Protein AF-0000000084741826 (afdb_homodimer)

pLDDT: mean 94.08, std 12.33, range [22.22, 98.94]

Sequence (354 aa):
MAVFVACDASFSRALKKAEIMPEFVPNGFSPSVKLSIVYPNKKVDLGNFIAPSESVEAPRISFANSDRHSQYTLLLIDPDVPTKEDPSNGPFRHWAVVNIPSSGNLAVAGQLSTYIGPQPPVNSGYHRYIFLLYKQASVNKLFQSLPTNRTFFDYNTFAQQNDLKLVSTNFFMSADIMAVFVACDASFSRALKKAEIMPEFVPNGFSPSVKLSIVYPNKKVDLGNFIAPSESVEAPRISFANSDRHSQYTLLLIDPDVPTKEDPSNGPFRHWAVVNIPSSGNLAVAGQLSTYIGPQPPVNSGYHRYIFLLYKQASVNKLFQSLPTNRTFFDYNTFAQQNDLKLVSTNFFMSADI

Radius of gyration: 24.46 Å; Cα contacts (8 Å, |Δi|>4): 815; chains: 2; bounding box: 48×67×55 Å

Secondary structure (DSSP, 8-state):
-------HHHHHHHHHHTT-TTTTS-TT---SSEEEEEEPPEE--SS-B--GGGSSSPPEEEEES--TT-EEEEEEEETTSS-SS--TTPSEEEEEEEEEETT--GGGSEEEE------PPBT--PEEEEEEEEEESSSSPPPPPPPS--TT--HHHHHHHTTEEEEEEEEEEE-B-/-------HHHHHHHHHHTT-TTTTS-TT---SSEEEEEEPPEE--SS-B--GGGSSSPPEEEEES--TT-EEEEEEEETTSS-SSS-TTPSEEEEEEEEEETT--GGGSEEEE------PPBT---EEEEEEEEEESSSSPPPPPPPS--TT--HHHHHHHTTEEEEEEEEEEE-B-

Structure (mmCIF, N/CA/C/O backbone):
data_AF-0000000084741826-model_v1
#
loop_
_entity.id
_entity.type
_entity.pdbx_description
1 polymer 'Phosphatidylethanolamine-binding protein'
#
loop_
_atom_site.group_PDB
_atom_site.id
_atom_site.type_symbol
_atom_site.label_atom_id
_atom_site.label_alt_id
_atom_site.label_comp_id
_atom_site.label_asym_id
_atom_site.label_entity_id
_atom_site.label_seq_id
_atom_site.pdbx_PDB_ins_code
_atom_site.Cartn_x
_atom_site.Cartn_y
_atom_site.Cartn_z
_atom_site.occupancy
_atom_site.B_iso_or_equiv
_atom_site.auth_seq_id
_atom_site.auth_comp_id
_atom_site.auth_asym_id
_atom_site.auth_atom_id
_atom_site.pdbx_PDB_model_num
ATOM 1 N N . MET A 1 1 ? -20.281 -11.078 -29.391 1 22.22 1 MET A N 1
ATOM 2 C CA . MET A 1 1 ? -19.156 -11.734 -28.75 1 22.22 1 MET A CA 1
ATOM 3 C C . MET A 1 1 ? -18.016 -10.758 -28.516 1 22.22 1 MET A C 1
ATOM 5 O O . MET A 1 1 ? -17.234 -10.484 -29.438 1 22.22 1 MET A O 1
ATOM 9 N N . ALA A 1 2 ? -18.266 -9.703 -27.766 1 30.11 2 ALA A N 1
ATOM 10 C CA . ALA A 1 2 ? -17.297 -8.609 -27.703 1 30.11 2 ALA A CA 1
ATOM 11 C C . ALA A 1 2 ? -15.938 -9.109 -27.203 1 30.11 2 ALA A C 1
ATOM 13 O O . ALA A 1 2 ? -15.812 -9.539 -26.062 1 30.11 2 ALA A O 1
ATOM 14 N N . VAL A 1 3 ? -15.312 -9.797 -28.141 1 33.75 3 VAL A N 1
ATOM 15 C CA . VAL A 1 3 ? -13.93 -10.172 -27.875 1 33.75 3 VAL A CA 1
ATOM 16 C C . VAL A 1 3 ? -13.172 -8.984 -27.297 1 33.75 3 VAL A C 1
ATOM 18 O O . VAL A 1 3 ? -13.25 -7.875 -27.828 1 33.75 3 VAL A O 1
ATOM 21 N N . PHE A 1 4 ? -13.258 -8.812 -26.156 1 38.09 4 PHE A N 1
ATOM 22 C CA . PHE A 1 4 ? -12.359 -7.852 -25.531 1 38.09 4 PHE A CA 1
ATOM 23 C C . PHE A 1 4 ? -10.961 -7.945 -26.141 1 38.09 4 PHE A C 1
ATOM 25 O O . PHE A 1 4 ? -10.172 -8.812 -25.766 1 38.09 4 PHE A O 1
ATOM 32 N N . VAL A 1 5 ? -11.031 -7.719 -27.438 1 36.44 5 VAL A N 1
ATOM 33 C CA . VAL A 1 5 ? -9.805 -7.578 -28.219 1 36.44 5 VAL A CA 1
ATOM 34 C C . VAL A 1 5 ? -9.008 -6.383 -27.719 1 36.44 5 VAL A C 1
ATOM 36 O O . VAL A 1 5 ? -9.133 -5.273 -28.25 1 36.44 5 VAL A O 1
ATOM 39 N N . ALA A 1 6 ? -9.43 -5.828 -26.562 1 43.59 6 ALA A N 1
ATOM 40 C CA . ALA A 1 6 ? -8.414 -4.82 -26.281 1 43.59 6 ALA A CA 1
ATOM 41 C C . ALA A 1 6 ? -7.062 -5.223 -26.875 1 43.59 6 ALA A C 1
ATOM 43 O O . ALA A 1 6 ? -6.766 -6.41 -27.016 1 43.59 6 ALA A O 1
ATOM 44 N N . CYS A 1 7 ? -6.473 -4.141 -27.562 1 51.34 7 CYS A N 1
ATOM 45 C CA . CYS A 1 7 ? -5.395 -4.164 -28.547 1 51.34 7 CYS A CA 1
ATOM 46 C C . CYS A 1 7 ? -4.281 -5.113 -28.109 1 51.34 7 CYS A C 1
ATOM 48 O O . CYS A 1 7 ? -3.521 -4.809 -27.188 1 51.34 7 CYS A O 1
ATOM 50 N N . ASP A 1 8 ? -4.617 -6.52 -28.328 1 64.94 8 ASP A N 1
ATOM 51 C CA . ASP A 1 8 ? -3.752 -7.695 -28.312 1 64.94 8 ASP A CA 1
ATOM 52 C C . ASP A 1 8 ? -2.293 -7.309 -28.547 1 64.94 8 ASP A C 1
ATOM 54 O O . ASP A 1 8 ? -1.39 -7.859 -27.922 1 64.94 8 ASP A O 1
ATOM 58 N N . ALA A 1 9 ? -2.391 -6.102 -29.234 1 76.25 9 ALA A N 1
ATOM 59 C CA . ALA A 1 9 ? -1.023 -5.762 -29.625 1 76.25 9 ALA A CA 1
ATOM 60 C C . ALA A 1 9 ? -0.253 -5.172 -28.438 1 76.25 9 ALA A C 1
ATOM 62 O O . ALA A 1 9 ? 0.92 -5.496 -28.234 1 76.25 9 ALA A O 1
ATOM 63 N N . SER A 1 10 ? -0.98 -4.43 -27.641 1 89.19 10 SER A N 1
ATOM 64 C CA . SER A 1 10 ? -0.292 -3.811 -26.516 1 89.19 10 SER A CA 1
ATOM 65 C C . SER A 1 10 ? -0.029 -4.82 -25.406 1 89.19 10 SER A C 1
ATOM 67 O O . SER A 1 10 ? 1.013 -4.773 -24.75 1 89.19 10 SER A O 1
ATOM 69 N N . PHE A 1 11 ? -0.965 -5.711 -25.375 1 92.56 11 PHE A N 1
ATOM 70 C CA . PHE A 1 11 ? -0.829 -6.773 -24.391 1 92.56 11 PHE A CA 1
ATOM 71 C C . PHE A 1 11 ? 0.375 -7.652 -24.703 1 92.56 11 PHE A C 1
ATOM 73 O O . PHE A 1 11 ? 1.25 -7.844 -23.859 1 92.56 11 PHE A O 1
ATOM 80 N N . SER A 1 12 ? 0.381 -8.148 -25.859 1 93.62 12 SER A N 1
ATOM 81 C CA . SER A 1 12 ? 1.485 -9 -26.281 1 93.62 12 SER A CA 1
ATOM 82 C C . SER A 1 12 ? 2.807 -8.242 -26.266 1 93.62 12 SER A C 1
ATOM 84 O O . SER A 1 12 ? 3.848 -8.797 -25.906 1 93.62 12 SER A O 1
ATOM 86 N N . ARG A 1 13 ? 2.752 -7.035 -26.703 1 95.38 13 ARG A N 1
ATOM 87 C CA . ARG A 1 13 ? 3.953 -6.207 -26.75 1 95.38 13 ARG A CA 1
ATOM 88 C C . ARG A 1 13 ? 4.547 -6.043 -25.344 1 95.38 13 ARG A C 1
ATOM 90 O O . ARG A 1 13 ? 5.762 -6.129 -25.172 1 95.38 13 ARG A O 1
ATOM 97 N N . ALA A 1 14 ? 3.73 -5.863 -24.375 1 97.25 14 ALA A N 1
ATOM 98 C CA . ALA A 1 14 ? 4.188 -5.676 -23 1 97.25 14 ALA A CA 1
ATOM 99 C C . ALA A 1 14 ? 4.844 -6.945 -22.469 1 97.25 14 ALA A C 1
ATOM 101 O O . ALA A 1 14 ? 5.879 -6.879 -21.797 1 97.25 14 ALA A O 1
ATOM 102 N N . LEU A 1 15 ? 4.273 -8.055 -22.734 1 97.81 15 LEU A N 1
ATOM 103 C CA . LEU A 1 15 ? 4.805 -9.328 -22.266 1 97.81 15 LEU A CA 1
ATOM 104 C C . LEU A 1 15 ? 6.141 -9.641 -22.938 1 97.81 15 LEU A C 1
ATOM 106 O O . LEU A 1 15 ? 7.062 -10.148 -22.281 1 97.81 15 LEU A O 1
ATOM 110 N N . LYS A 1 16 ? 6.219 -9.359 -24.203 1 97.12 16 LYS A N 1
ATOM 111 C CA . LYS A 1 16 ? 7.453 -9.609 -24.953 1 97.12 16 LYS A CA 1
ATOM 112 C C . LYS A 1 16 ? 8.57 -8.688 -24.484 1 97.12 16 LYS A C 1
ATOM 114 O O . LYS A 1 16 ? 9.711 -9.125 -24.297 1 97.12 16 LYS A O 1
ATOM 119 N N . LYS A 1 17 ? 8.227 -7.422 -24.281 1 97.56 17 LYS A N 1
ATOM 120 C CA . LYS A 1 17 ? 9.211 -6.453 -23.797 1 97.56 17 LYS A CA 1
ATOM 121 C C . LYS A 1 17 ? 9.781 -6.875 -22.438 1 97.56 17 LYS A C 1
ATOM 123 O O . LYS A 1 17 ? 10.969 -6.684 -22.188 1 97.56 17 LYS A O 1
ATOM 128 N N . ALA A 1 18 ? 8.969 -7.52 -21.656 1 98 18 ALA A N 1
ATOM 129 C CA . ALA A 1 18 ? 9.375 -7.934 -20.328 1 98 18 ALA A CA 1
ATOM 130 C C . ALA A 1 18 ? 9.984 -9.336 -20.344 1 98 18 ALA A C 1
ATOM 132 O O . ALA A 1 18 ? 10.297 -9.891 -19.281 1 98 18 ALA A O 1
ATOM 133 N N . GLU A 1 19 ? 10.055 -9.906 -21.484 1 97.62 19 GLU A N 1
ATOM 134 C CA . GLU A 1 19 ? 10.617 -11.242 -21.656 1 97.62 19 GLU A CA 1
ATOM 135 C C . GLU A 1 19 ? 9.812 -12.289 -20.891 1 97.62 19 GLU A C 1
ATOM 137 O O . GLU A 1 19 ? 10.383 -13.227 -20.328 1 97.62 19 GLU A O 1
ATOM 142 N N . ILE A 1 20 ? 8.617 -12.109 -20.797 1 98.5 20 ILE A N 1
ATOM 143 C CA . ILE A 1 20 ? 7.691 -13.07 -20.203 1 98.5 20 ILE A CA 1
ATOM 144 C C . ILE A 1 20 ? 7.145 -14 -21.281 1 98.5 20 ILE A C 1
ATOM 146 O O . ILE A 1 20 ? 6.969 -15.195 -21.047 1 98.5 20 ILE A O 1
ATOM 150 N N . MET A 1 21 ? 6.812 -13.383 -22.391 1 97.12 21 MET A N 1
ATOM 151 C CA . MET A 1 21 ? 6.477 -14.133 -23.594 1 97.12 21 MET A CA 1
ATOM 152 C C . MET A 1 21 ? 7.695 -14.281 -24.5 1 97.12 21 MET A C 1
ATOM 154 O O . MET A 1 21 ? 8.352 -13.297 -24.828 1 97.12 21 MET A O 1
ATOM 158 N N . PRO A 1 22 ? 8.125 -15.516 -24.844 1 97.12 22 PRO A N 1
ATOM 159 C CA . PRO A 1 22 ? 7.344 -16.75 -24.766 1 97.12 22 PRO A CA 1
ATOM 160 C C . PRO A 1 22 ? 7.738 -17.625 -23.578 1 97.12 22 PRO A C 1
ATOM 162 O O . PRO A 1 22 ? 7.176 -18.703 -23.375 1 97.12 22 PRO A O 1
ATOM 165 N N . GLU A 1 23 ? 8.539 -17.156 -22.797 1 96.75 23 GLU A N 1
ATOM 166 C CA . GLU A 1 23 ? 9.18 -18.047 -21.828 1 96.75 23 GLU A CA 1
ATOM 167 C C . GLU A 1 23 ? 8.18 -18.547 -20.797 1 96.75 23 GLU A C 1
ATOM 169 O O . GLU A 1 23 ? 8.188 -19.719 -20.422 1 96.75 23 GLU A O 1
ATOM 174 N N . PHE A 1 24 ? 7.324 -17.688 -20.297 1 97.69 24 PHE A N 1
ATOM 175 C CA . PHE A 1 24 ? 6.438 -18.062 -19.188 1 97.69 24 PHE A CA 1
ATOM 176 C C . PHE A 1 24 ?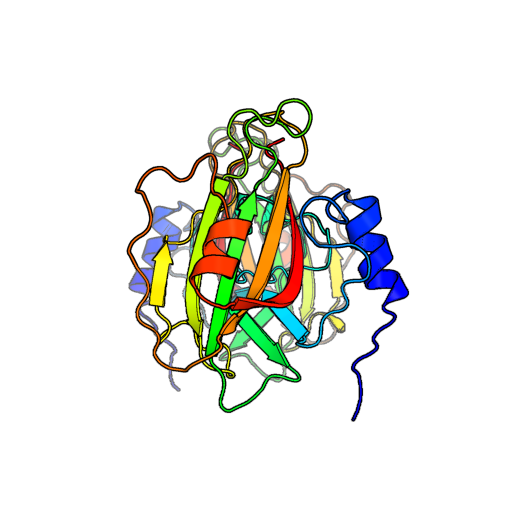 4.984 -18.078 -19.656 1 97.69 24 PHE A C 1
ATOM 178 O O . PHE A 1 24 ? 4.137 -18.719 -19.016 1 97.69 24 PHE A O 1
ATOM 185 N N . VAL A 1 25 ? 4.742 -17.391 -20.703 1 97.81 25 VAL A N 1
ATOM 186 C CA . VAL A 1 25 ? 3.463 -17.359 -21.406 1 97.81 25 VAL A CA 1
ATOM 187 C C . VAL A 1 25 ? 3.672 -17.656 -22.891 1 97.81 25 VAL A C 1
ATOM 189 O O . VAL A 1 25 ? 4.512 -17.047 -23.547 1 97.81 25 VAL A O 1
ATOM 192 N N . PRO A 1 26 ? 2.955 -18.594 -23.391 1 96.25 26 PRO A N 1
ATOM 193 C CA . PRO A 1 26 ? 3.217 -19.031 -24.766 1 96.25 26 PRO A CA 1
ATOM 194 C C . PRO A 1 26 ? 3.021 -17.906 -25.797 1 96.25 26 PRO A C 1
ATOM 196 O O . PRO A 1 26 ? 2.145 -17.062 -25.625 1 96.25 26 PRO A O 1
ATOM 199 N N . ASN A 1 27 ? 3.789 -18.031 -26.844 1 95.38 27 ASN A N 1
ATOM 200 C CA . ASN A 1 27 ? 3.611 -17.125 -27.984 1 95.38 27 ASN A CA 1
ATOM 201 C C . ASN A 1 27 ? 2.199 -17.219 -28.547 1 95.38 27 ASN A C 1
ATOM 203 O O . ASN A 1 27 ? 1.64 -18.312 -28.672 1 95.38 27 ASN A O 1
ATOM 207 N N . GLY A 1 28 ? 1.667 -16.062 -28.875 1 92 28 GLY A N 1
ATOM 208 C CA . GLY A 1 28 ? 0.353 -16.047 -29.5 1 92 28 GLY A CA 1
ATOM 209 C C . GLY A 1 28 ? -0.784 -16.062 -28.5 1 92 28 GLY A C 1
ATOM 210 O O . GLY A 1 28 ? -1.947 -15.883 -28.859 1 92 28 GLY A O 1
ATOM 211 N N . PHE A 1 29 ? -0.42 -16.219 -27.25 1 95.56 29 PHE A N 1
ATOM 212 C CA . PHE A 1 29 ? -1.469 -16.203 -26.234 1 95.56 29 PHE A CA 1
ATOM 213 C C . PHE A 1 29 ? -2.193 -14.859 -26.25 1 95.56 29 PHE A C 1
ATOM 215 O O . PHE A 1 29 ? -1.562 -13.805 -26.344 1 95.56 29 PHE A O 1
ATOM 222 N N . SER A 1 30 ? -3.525 -14.922 -26.141 1 94.12 30 SER A N 1
ATOM 223 C CA . SER A 1 30 ? -4.387 -13.766 -25.922 1 94.12 30 SER A CA 1
ATOM 224 C C . SER A 1 30 ? -5.398 -14.023 -24.812 1 94.12 30 SER A C 1
ATOM 226 O O . SER A 1 30 ? -6.012 -15.094 -24.766 1 94.12 30 SER A O 1
ATOM 228 N N . PRO A 1 31 ? -5.539 -13.125 -23.906 1 95.75 31 PRO A N 1
ATOM 229 C CA . PRO A 1 31 ? -6.441 -13.352 -22.781 1 95.75 31 PRO A CA 1
ATOM 230 C C . PRO A 1 31 ? -7.902 -13.469 -23.203 1 95.75 31 PRO A C 1
ATOM 232 O O . PRO A 1 31 ? -8.352 -12.742 -24.094 1 95.75 31 PRO A O 1
ATOM 235 N N . SER A 1 32 ? -8.609 -14.281 -22.594 1 95.06 32 SER A N 1
ATOM 236 C CA . SER A 1 32 ? -10.047 -14.445 -22.828 1 95.06 32 SER A CA 1
ATOM 237 C C . SER A 1 32 ? -10.859 -13.961 -21.625 1 95.06 32 SER A C 1
ATOM 239 O O . SER A 1 32 ? -12.078 -13.828 -21.719 1 95.06 32 SER A O 1
ATOM 241 N N . VAL A 1 33 ? -10.266 -13.789 -20.5 1 95.75 33 VAL A N 1
ATOM 242 C CA . VAL A 1 33 ? -10.828 -13.211 -19.281 1 95.75 33 VAL A CA 1
ATOM 243 C C . VAL A 1 33 ? -10.055 -11.953 -18.906 1 95.75 33 VAL A C 1
ATOM 245 O O . VAL A 1 33 ? -8.828 -11.922 -18.984 1 95.75 33 VAL A O 1
ATOM 248 N N . LYS A 1 34 ? -10.766 -10.867 -18.641 1 94.81 34 LYS A N 1
ATOM 249 C CA . LYS A 1 34 ? -10.102 -9.68 -18.109 1 94.81 34 LYS A CA 1
ATOM 250 C C . LYS A 1 34 ? -9.805 -9.828 -16.625 1 94.81 34 LYS A C 1
ATOM 252 O O . LYS A 1 34 ? -10.719 -10.023 -15.82 1 94.81 34 LYS A O 1
ATOM 257 N N . LEU A 1 35 ? -8.57 -9.727 -16.281 1 96.94 35 LEU A N 1
ATOM 258 C CA . LEU A 1 35 ? -8.125 -9.883 -14.898 1 96.94 35 LEU A CA 1
ATOM 259 C C . LEU A 1 35 ? -7.652 -8.547 -14.336 1 96.94 35 LEU A C 1
ATOM 261 O O . LEU A 1 35 ? -6.734 -7.926 -14.875 1 96.94 35 LEU A O 1
ATOM 265 N N . SER A 1 36 ? -8.328 -8.141 -13.305 1 97.88 36 SER A N 1
ATOM 266 C CA . SER A 1 36 ? -7.902 -6.949 -12.578 1 97.88 36 SER A CA 1
ATOM 267 C C . SER A 1 36 ? -7.332 -7.312 -11.211 1 97.88 36 SER A C 1
ATOM 269 O O . SER A 1 36 ? -7.934 -8.094 -10.469 1 97.88 36 SER A O 1
ATOM 271 N N . ILE A 1 37 ? -6.191 -6.785 -10.906 1 98.44 37 ILE A N 1
ATOM 272 C CA . ILE A 1 37 ? -5.504 -7 -9.641 1 98.44 37 ILE A CA 1
ATOM 273 C C . ILE A 1 37 ? -5.195 -5.652 -8.984 1 98.44 37 ILE A C 1
ATOM 275 O O . ILE A 1 37 ? -4.551 -4.797 -9.594 1 98.44 37 ILE A O 1
ATOM 279 N N . VAL A 1 38 ? -5.613 -5.477 -7.707 1 98.25 38 VAL A N 1
ATOM 280 C CA . VAL A 1 38 ? -5.453 -4.184 -7.047 1 98.25 38 VAL A CA 1
ATOM 281 C C . VAL A 1 38 ? -4.941 -4.395 -5.625 1 98.25 38 VAL A C 1
ATOM 283 O O . VAL A 1 38 ? -5.609 -5.031 -4.805 1 98.25 38 VAL A O 1
ATOM 286 N N . TYR A 1 39 ? -3.803 -3.873 -5.383 1 98.12 39 TYR A N 1
ATOM 287 C CA . TYR A 1 39 ? -3.318 -3.844 -4.008 1 98.12 39 TYR A CA 1
ATOM 288 C C . TYR A 1 39 ? -4.012 -2.746 -3.209 1 98.12 39 TYR A C 1
ATOM 290 O O . TYR A 1 39 ? -4.301 -1.672 -3.74 1 98.12 39 TYR A O 1
ATOM 298 N N . PRO A 1 40 ? -4.191 -2.982 -1.927 1 95.88 40 PRO A N 1
ATOM 299 C CA . PRO A 1 40 ? -5.07 -2.107 -1.146 1 95.88 40 PRO A CA 1
ATOM 300 C C . PRO A 1 40 ? -4.477 -0.717 -0.93 1 95.88 40 PRO A C 1
ATOM 302 O O . PRO A 1 40 ? -3.252 -0.558 -0.931 1 95.88 40 PRO A O 1
ATOM 305 N N . ASN A 1 41 ? -5.344 0.229 -0.738 1 96.56 41 ASN A N 1
ATOM 306 C CA . ASN A 1 41 ? -4.969 1.572 -0.311 1 96.56 41 ASN A CA 1
ATOM 307 C C . ASN A 1 41 ? -4.496 1.588 1.141 1 96.56 41 ASN A C 1
ATOM 309 O O . ASN A 1 41 ? -4.496 0.552 1.808 1 96.56 41 ASN A O 1
ATOM 313 N N . LYS A 1 42 ? -4.008 2.768 1.578 1 97.12 42 LYS A N 1
ATOM 314 C CA . LYS A 1 42 ? -3.578 2.932 2.965 1 97.12 42 LYS A CA 1
ATOM 315 C C . LYS A 1 42 ? -4.312 4.09 3.635 1 97.12 42 LYS A C 1
ATOM 317 O O . LYS A 1 42 ? -4.164 5.242 3.225 1 97.12 42 LYS A O 1
ATOM 322 N N . LYS A 1 43 ? -5.035 3.793 4.703 1 97.69 43 LYS A N 1
ATOM 323 C CA . LYS A 1 43 ? -5.738 4.809 5.484 1 97.69 43 LYS A CA 1
ATOM 324 C C . LYS A 1 43 ? -4.867 5.32 6.625 1 97.69 43 LYS A C 1
ATOM 326 O O . LYS A 1 43 ? -4.234 4.535 7.336 1 97.69 43 LYS A O 1
ATOM 331 N N . VAL A 1 44 ? -4.762 6.602 6.727 1 98.5 44 VAL A N 1
ATOM 332 C CA . VAL A 1 44 ? -4.098 7.184 7.891 1 98.5 44 VAL A CA 1
ATOM 333 C C . VAL A 1 44 ? -4.938 6.934 9.141 1 98.5 44 VAL A C 1
ATOM 335 O O . VAL A 1 44 ? -6.137 7.219 9.156 1 98.5 44 VAL A O 1
ATOM 338 N N . ASP A 1 45 ? -4.328 6.441 10.195 1 97.62 45 ASP A N 1
ATOM 339 C CA . ASP A 1 45 ? -5.086 5.984 11.359 1 97.62 45 ASP A CA 1
ATOM 340 C C . ASP A 1 45 ? -4.309 6.227 12.648 1 97.62 45 ASP A C 1
ATOM 342 O O . ASP A 1 45 ? -3.918 5.277 13.336 1 97.62 45 ASP A O 1
ATOM 346 N N . LEU A 1 46 ? -4.195 7.414 12.992 1 97.88 46 LEU A N 1
ATOM 347 C CA . LEU A 1 46 ? -3.689 7.906 14.266 1 97.88 46 LEU A CA 1
ATOM 348 C C . LEU A 1 46 ? -2.381 7.215 14.633 1 97.88 46 LEU A C 1
ATOM 350 O O . LEU A 1 46 ? -2.234 6.715 15.75 1 97.88 46 LEU A O 1
ATOM 354 N N . GLY A 1 47 ? -1.513 7.133 13.672 1 98.38 47 GLY A N 1
ATOM 355 C CA . GLY A 1 47 ? -0.149 6.777 14.031 1 98.38 47 GLY A CA 1
ATOM 356 C C . GLY A 1 47 ? 0.317 5.484 13.391 1 98.38 47 GLY A C 1
ATOM 357 O O . GLY A 1 47 ? 1.404 4.992 13.695 1 98.38 47 GLY A O 1
ATOM 358 N N . ASN A 1 48 ? -0.504 4.883 12.547 1 97.81 48 ASN A N 1
ATOM 359 C CA . ASN A 1 48 ? -0.037 3.695 11.836 1 97.81 48 ASN A CA 1
ATOM 360 C C . ASN A 1 48 ? 1.144 4.016 10.922 1 97.81 48 ASN A C 1
ATOM 362 O O . ASN A 1 48 ? 1.398 5.18 10.617 1 97.81 48 ASN A O 1
ATOM 366 N N . PHE A 1 49 ? 1.904 2.973 10.648 1 97.31 49 PHE A N 1
ATOM 367 C CA . PHE A 1 49 ? 3.055 3.137 9.773 1 97.31 49 PHE A CA 1
ATOM 368 C C . PHE A 1 49 ? 2.625 3.109 8.305 1 97.31 49 PHE A C 1
ATOM 370 O O . PHE A 1 49 ? 1.879 2.221 7.891 1 97.31 49 PHE A O 1
ATOM 377 N N . ILE A 1 50 ? 2.982 4.047 7.527 1 97.31 50 ILE A N 1
ATOM 378 C CA . ILE A 1 50 ? 2.861 4.098 6.074 1 97.31 50 ILE A CA 1
ATOM 379 C C . ILE A 1 50 ? 4.223 4.406 5.453 1 97.31 50 ILE A C 1
ATOM 381 O O . ILE A 1 50 ? 4.785 5.48 5.68 1 97.31 50 ILE A O 1
ATOM 385 N N . ALA A 1 51 ? 4.699 3.539 4.652 1 94.5 51 ALA A N 1
ATOM 386 C CA . ALA A 1 51 ? 6.023 3.686 4.055 1 94.5 51 ALA A CA 1
ATOM 387 C C . ALA A 1 51 ? 6.055 4.848 3.066 1 94.5 51 ALA A C 1
ATOM 389 O O . ALA A 1 51 ? 5.031 5.195 2.473 1 94.5 51 ALA A O 1
ATOM 390 N N . PRO A 1 52 ? 7.254 5.398 2.898 1 96 52 PRO A N 1
ATOM 391 C CA . PRO A 1 52 ? 7.379 6.48 1.919 1 96 52 PRO A CA 1
ATOM 392 C C . PRO A 1 52 ? 6.852 6.09 0.54 1 96 52 PRO A C 1
ATOM 394 O O . PRO A 1 52 ? 6.156 6.879 -0.105 1 96 52 PRO A O 1
ATOM 397 N N . SER A 1 53 ? 7.074 4.898 0.177 1 92.69 53 SER A N 1
ATOM 398 C CA . SER A 1 53 ? 6.664 4.434 -1.145 1 92.69 53 SER A CA 1
ATOM 399 C C . SER A 1 53 ? 5.148 4.297 -1.239 1 92.69 53 SER A C 1
ATOM 401 O O . SER A 1 53 ? 4.594 4.258 -2.338 1 92.69 53 SER A O 1
ATOM 403 N N . GLU A 1 54 ? 4.473 4.195 -0.134 1 95.38 54 GLU A N 1
ATOM 404 C CA . GLU A 1 54 ? 3.02 4.039 -0.09 1 95.38 54 GLU A CA 1
ATOM 405 C C . GLU A 1 54 ? 2.32 5.395 -0.044 1 95.38 54 GLU A C 1
ATOM 407 O O . GLU A 1 54 ? 1.09 5.465 -0.087 1 95.38 54 GLU A O 1
ATOM 412 N N . SER A 1 55 ? 3.09 6.48 0.021 1 97.31 55 SER A N 1
ATOM 413 C CA . SER A 1 55 ? 2.525 7.809 0.23 1 97.31 55 SER A CA 1
ATOM 414 C C . SER A 1 55 ? 3.209 8.844 -0.655 1 97.31 55 SER A C 1
ATOM 416 O O . SER A 1 55 ? 3.396 9.992 -0.245 1 97.31 55 SER A O 1
ATOM 418 N N . VAL A 1 56 ? 3.574 8.422 -1.837 1 94.94 56 VAL A N 1
ATOM 419 C CA . VAL A 1 56 ? 4.281 9.281 -2.781 1 94.94 56 VAL A CA 1
ATOM 420 C C . VAL A 1 56 ? 3.334 10.352 -3.311 1 94.94 56 VAL A C 1
ATOM 422 O O . VAL A 1 56 ? 3.705 11.531 -3.402 1 94.94 56 VAL A O 1
ATOM 425 N N . GLU A 1 57 ? 2.082 9.961 -3.676 1 95.44 57 GLU A N 1
ATOM 426 C CA . GLU A 1 57 ? 1.084 10.883 -4.219 1 95.44 57 GLU A CA 1
ATOM 427 C C . GLU A 1 57 ? 0.154 11.398 -3.125 1 95.44 57 GLU A C 1
ATOM 429 O O . GLU A 1 57 ? -0.054 10.727 -2.111 1 95.44 57 GLU A O 1
ATOM 434 N N . ALA A 1 58 ? -0.413 12.547 -3.414 1 97.81 58 ALA A N 1
ATOM 435 C CA . ALA A 1 58 ? -1.344 13.117 -2.447 1 97.81 58 ALA A CA 1
ATOM 436 C C . ALA A 1 58 ? -2.521 12.18 -2.193 1 97.81 58 ALA A C 1
ATOM 438 O O . ALA A 1 58 ? -3.031 11.555 -3.123 1 97.81 58 ALA A O 1
ATOM 439 N N . PRO A 1 59 ? -2.936 12.148 -0.97 1 98.19 59 PRO A N 1
ATOM 440 C CA . PRO A 1 59 ? -4.07 11.289 -0.617 1 98.19 59 PRO A CA 1
ATOM 441 C C . PRO A 1 59 ? -5.414 11.906 -0.986 1 98.19 59 PRO A C 1
ATOM 443 O O . PRO A 1 59 ? -5.488 13.102 -1.286 1 98.19 59 PRO A O 1
ATOM 446 N N . ARG A 1 60 ? -6.426 11.102 -0.993 1 97.31 60 ARG A N 1
ATOM 447 C CA . ARG A 1 60 ? -7.809 11.562 -0.96 1 97.31 60 ARG A CA 1
ATOM 448 C C . ARG A 1 60 ? -8.242 11.883 0.465 1 97.31 60 ARG A C 1
ATOM 450 O O . ARG A 1 60 ? -7.852 11.203 1.41 1 97.31 60 ARG A O 1
ATOM 457 N N . ILE A 1 61 ? -9.047 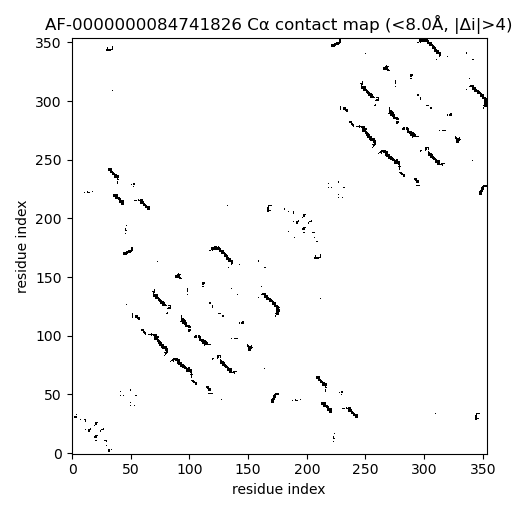12.82 0.562 1 98.19 61 ILE A N 1
ATOM 458 C CA . ILE A 1 61 ? -9.57 13.164 1.881 1 98.19 61 ILE A CA 1
ATOM 459 C C . ILE A 1 61 ? -11.094 13.211 1.837 1 98.19 61 ILE A C 1
ATOM 461 O O . ILE A 1 61 ? -11.688 13.461 0.783 1 98.19 61 ILE A O 1
ATOM 465 N N . SER A 1 62 ? -11.703 12.992 2.945 1 96.94 62 SER A N 1
ATOM 466 C CA . SER A 1 62 ? -13.148 13.141 3.119 1 96.94 62 SER A CA 1
ATOM 467 C C . SER A 1 62 ? -13.484 13.602 4.531 1 96.94 62 SER A C 1
ATOM 469 O O . SER A 1 62 ? -12.727 13.367 5.469 1 96.94 62 SER A O 1
ATOM 471 N N . PHE A 1 63 ? -14.578 14.242 4.594 1 94.38 63 PHE A N 1
ATOM 472 C CA . PHE A 1 63 ? -15.039 14.812 5.855 1 94.38 63 PHE A CA 1
ATOM 473 C C . PHE A 1 63 ? -16.375 14.211 6.27 1 94.38 63 PHE A C 1
ATOM 475 O O . PHE A 1 63 ? -17.219 13.93 5.422 1 94.38 63 PHE A O 1
ATOM 482 N N . ALA A 1 64 ? -16.5 14.039 7.543 1 93.38 64 ALA A N 1
ATOM 483 C CA . ALA A 1 64 ? -17.828 13.82 8.133 1 93.38 64 ALA A CA 1
ATOM 484 C C . ALA A 1 64 ? -18.094 14.812 9.266 1 93.38 64 ALA A C 1
ATOM 486 O O . ALA A 1 64 ? -17.156 15.312 9.891 1 93.38 64 ALA A O 1
ATOM 487 N N . ASN A 1 65 ? -19.312 15.195 9.5 1 91.94 65 ASN A N 1
ATOM 488 C CA . ASN A 1 65 ? -19.719 16.188 10.492 1 91.94 65 ASN A CA 1
ATOM 489 C C . ASN A 1 65 ? -19.125 17.547 10.211 1 91.94 65 ASN A C 1
ATOM 491 O O . ASN A 1 65 ? -18.672 18.25 11.125 1 91.94 65 ASN A O 1
ATOM 495 N N . SER A 1 66 ? -19.016 17.844 8.922 1 90.06 66 SER A N 1
ATOM 496 C CA . SER A 1 66 ? -18.5 19.141 8.492 1 90.06 66 SER A CA 1
ATOM 497 C C . SER A 1 66 ? -19.625 20.141 8.258 1 90.06 66 SER A C 1
ATOM 499 O O . SER A 1 66 ? -20.781 19.75 8.102 1 90.06 66 SER A O 1
ATOM 501 N N . ASP A 1 67 ? -19.297 21.359 8.359 1 93.31 67 ASP A N 1
ATOM 502 C CA . ASP A 1 67 ? -20.219 22.438 8.055 1 93.31 67 ASP A CA 1
ATOM 503 C C . ASP A 1 67 ? -20.312 22.688 6.555 1 93.31 67 ASP A C 1
ATOM 505 O O . ASP A 1 67 ? -19.359 23.141 5.934 1 93.31 67 ASP A O 1
ATOM 509 N N . ARG A 1 68 ? -21.516 22.469 5.992 1 91.62 68 ARG A N 1
ATOM 510 C CA . ARG A 1 68 ? -21.719 22.484 4.547 1 91.62 68 ARG A CA 1
ATOM 511 C C . ARG A 1 68 ? -21.453 23.875 3.973 1 91.62 68 ARG A C 1
ATOM 513 O O . ARG A 1 68 ? -21.234 24.016 2.768 1 91.62 68 ARG A O 1
ATOM 520 N N . HIS A 1 69 ? -21.422 24.875 4.801 1 93.38 69 HIS A N 1
ATOM 521 C CA . HIS A 1 69 ? -21.266 26.234 4.312 1 93.38 69 HIS A CA 1
ATOM 522 C C . HIS A 1 69 ? -19.844 26.75 4.559 1 93.38 69 HIS A C 1
ATOM 524 O O . HIS A 1 69 ? -19.562 27.922 4.305 1 93.38 69 HIS A O 1
ATOM 530 N N . SER A 1 70 ? -19.031 25.859 5.031 1 96.44 70 SER A N 1
ATOM 531 C CA . SER A 1 70 ? -17.688 26.297 5.387 1 96.44 70 SER A CA 1
ATOM 532 C C . SER A 1 70 ? -16.656 25.719 4.43 1 96.44 70 SER A C 1
ATOM 534 O O . SER A 1 70 ? -16.953 24.812 3.654 1 96.44 70 SER A O 1
ATOM 536 N N . GLN A 1 71 ? -15.57 26.359 4.438 1 98.38 71 GLN A N 1
ATOM 537 C CA . GLN A 1 71 ? -14.383 25.828 3.773 1 98.38 71 GLN A CA 1
ATOM 538 C C . GLN A 1 71 ? -13.281 25.531 4.781 1 98.38 71 GLN A C 1
ATOM 540 O O . GLN A 1 71 ? -13.312 26.031 5.91 1 98.38 71 GLN A O 1
ATOM 545 N N . TYR A 1 72 ? -12.375 24.734 4.336 1 98.75 72 TYR A N 1
ATOM 546 C CA . TYR A 1 72 ? -11.383 24.219 5.27 1 98.75 72 TYR A CA 1
ATOM 547 C C . TYR A 1 72 ? -9.977 24.344 4.699 1 98.75 72 TYR A C 1
ATOM 549 O O . TYR A 1 72 ? -9.805 24.5 3.49 1 98.75 72 TYR A O 1
ATOM 557 N N . THR A 1 73 ? -9.008 24.359 5.566 1 98.75 73 THR A N 1
ATOM 558 C CA . THR A 1 73 ? -7.582 24.328 5.254 1 98.75 73 THR A CA 1
ATOM 559 C C . THR A 1 73 ? -6.934 23.078 5.836 1 98.75 73 THR A C 1
ATOM 561 O O . THR A 1 73 ? -7.172 22.719 6.992 1 98.75 73 THR A O 1
ATOM 564 N N . LEU A 1 74 ? -6.176 22.375 4.988 1 98.88 74 LEU A N 1
ATOM 565 C CA . LEU A 1 74 ? -5.441 21.188 5.414 1 98.88 74 LEU A CA 1
ATOM 566 C C . LEU A 1 74 ? -3.938 21.406 5.285 1 98.88 74 LEU A C 1
ATOM 568 O O . LEU A 1 74 ? -3.451 21.812 4.227 1 98.88 74 LEU A O 1
ATOM 572 N N . LEU A 1 75 ? -3.26 21.188 6.395 1 98.88 75 LEU A N 1
ATOM 573 C CA . LEU A 1 75 ? -1.801 21.234 6.402 1 98.88 75 LEU A CA 1
ATOM 574 C C . LEU A 1 75 ? -1.228 19.844 6.688 1 98.88 75 LEU A C 1
ATOM 576 O O . LEU A 1 75 ? -1.803 19.078 7.465 1 98.88 75 LEU A O 1
ATOM 580 N N . LEU A 1 76 ? -0.11 19.516 6.074 1 98.94 76 LEU A N 1
ATOM 581 C CA . LEU A 1 76 ? 0.712 18.359 6.43 1 98.94 76 LEU A CA 1
ATOM 582 C C . LEU A 1 76 ? 2.119 18.797 6.824 1 98.94 76 LEU A C 1
ATOM 584 O O . LEU A 1 76 ? 2.822 19.438 6.027 1 98.94 76 LEU A O 1
ATOM 588 N N . ILE A 1 77 ? 2.537 18.438 8.07 1 98.94 77 ILE A N 1
ATOM 589 C CA . ILE A 1 77 ? 3.846 18.891 8.539 1 98.94 77 ILE A CA 1
ATOM 590 C C . ILE A 1 77 ? 4.633 17.688 9.078 1 98.94 77 ILE A C 1
ATOM 592 O O . ILE A 1 77 ? 4.047 16.688 9.5 1 98.94 77 ILE A O 1
ATOM 596 N N . ASP A 1 78 ? 5.898 17.75 9 1 98.81 78 ASP A N 1
ATOM 597 C CA . ASP A 1 78 ? 6.879 16.859 9.602 1 98.81 78 ASP A CA 1
ATOM 598 C C . ASP A 1 78 ? 7.766 17.609 10.594 1 98.81 78 ASP A C 1
ATOM 600 O O . ASP A 1 78 ? 8.664 18.344 10.195 1 98.81 78 ASP A O 1
ATOM 604 N N . PRO A 1 79 ? 7.539 17.453 11.867 1 98.56 79 PRO A N 1
ATOM 605 C CA . PRO A 1 79 ? 8.336 18.188 12.852 1 98.56 79 PRO A CA 1
ATOM 606 C C . PRO A 1 79 ? 9.703 17.547 13.102 1 98.56 79 PRO A C 1
ATOM 608 O O . PRO A 1 79 ? 10.5 18.062 13.891 1 98.56 79 PRO A O 1
ATOM 611 N N . ASP A 1 80 ? 10.031 16.484 12.43 1 98.5 80 ASP A N 1
ATOM 612 C CA . ASP A 1 80 ? 11.125 15.617 12.867 1 98.5 80 ASP A CA 1
ATOM 613 C C . ASP A 1 80 ? 12.305 15.703 11.906 1 98.5 80 ASP A C 1
ATOM 615 O O . ASP A 1 80 ? 13.086 14.758 11.789 1 98.5 80 ASP A O 1
ATOM 619 N N . VAL A 1 81 ? 12.469 16.75 11.312 1 96.88 81 VAL A N 1
ATOM 620 C CA . VAL A 1 81 ? 13.539 16.891 10.336 1 96.88 81 VAL A CA 1
ATOM 621 C C . VAL A 1 81 ? 14.758 17.516 10.992 1 96.88 81 VAL A C 1
ATOM 623 O O . VAL A 1 81 ? 14.672 18.594 11.586 1 96.88 81 VAL A O 1
ATOM 626 N N . PRO A 1 82 ? 16 17.016 10.875 1 96.94 82 PRO A N 1
ATOM 627 C CA . PRO A 1 82 ? 16.312 15.773 10.164 1 96.94 82 PRO A CA 1
ATOM 628 C C . PRO A 1 82 ? 15.969 14.523 10.977 1 96.94 82 PRO A C 1
ATOM 630 O O . PRO A 1 82 ? 15.844 13.438 10.414 1 96.94 82 PRO A O 1
ATOM 633 N N . THR A 1 83 ? 15.922 14.703 12.312 1 96.94 83 THR A N 1
ATOM 634 C CA . THR A 1 83 ? 15.531 13.609 13.188 1 96.94 83 THR A CA 1
ATOM 635 C C . THR A 1 83 ? 14.648 14.109 14.32 1 96.94 83 THR A C 1
ATOM 637 O O . THR A 1 83 ? 14.664 15.297 14.656 1 96.94 83 THR A O 1
ATOM 640 N N . LYS A 1 84 ? 13.867 13.164 14.844 1 96.88 84 LYS A N 1
ATOM 641 C CA . LYS A 1 84 ? 13.023 13.531 15.969 1 96.88 84 LYS A CA 1
ATOM 642 C C . LYS A 1 84 ? 13.859 14.039 17.141 1 96.88 84 LYS A C 1
ATOM 644 O O . LYS A 1 84 ? 13.453 14.977 17.844 1 96.88 84 LYS A O 1
ATOM 649 N N . GLU A 1 85 ? 14.984 13.469 17.312 1 95.75 85 GLU A N 1
ATOM 650 C CA . GLU A 1 85 ? 15.867 13.812 18.422 1 95.75 85 GLU A CA 1
ATOM 651 C C . GLU A 1 85 ? 16.531 15.164 18.203 1 95.75 85 GLU A C 1
ATOM 653 O O . GLU A 1 85 ? 16.844 15.867 19.172 1 95.75 85 GLU A O 1
ATOM 658 N N . ASP A 1 86 ? 16.812 15.523 17 1 96.19 86 ASP A N 1
ATOM 659 C CA . ASP A 1 86 ? 17.422 16.797 16.641 1 96.19 86 ASP A CA 1
ATOM 660 C C . ASP A 1 86 ? 16.688 17.453 15.469 1 96.19 86 ASP A C 1
ATOM 662 O O . ASP A 1 86 ? 17.219 17.5 14.359 1 96.19 86 ASP A O 1
ATOM 666 N N . PRO A 1 87 ? 15.516 17.984 15.75 1 96.38 87 PRO A N 1
ATOM 667 C CA . PRO A 1 87 ? 14.672 18.516 14.68 1 96.38 87 PRO A CA 1
ATOM 668 C C . PRO A 1 87 ? 15.039 19.953 14.305 1 96.38 87 PRO A C 1
ATOM 670 O O . PRO A 1 87 ? 14.172 20.828 14.312 1 96.38 87 PRO A O 1
ATOM 673 N N . SER A 1 88 ? 16.25 20.219 13.805 1 96.31 88 SER A N 1
ATOM 674 C CA . SER A 1 88 ? 16.812 21.547 13.594 1 96.31 88 SER A CA 1
ATOM 675 C C . SER A 1 88 ? 16.25 22.188 12.336 1 96.31 88 SER A C 1
ATOM 677 O O . SER A 1 88 ? 16.406 23.391 12.117 1 96.31 88 SER A O 1
ATOM 679 N N . ASN A 1 89 ? 15.609 21.438 11.516 1 96.56 89 ASN A N 1
ATOM 680 C CA . ASN A 1 89 ? 15.047 21.969 10.281 1 96.56 89 ASN A CA 1
ATOM 681 C C . ASN A 1 89 ? 13.531 21.828 10.242 1 96.56 89 ASN A C 1
ATOM 683 O O . ASN A 1 89 ? 12.906 22 9.188 1 96.56 89 ASN A O 1
ATOM 687 N N . GLY A 1 90 ? 12.945 21.484 11.445 1 96.31 90 GLY A N 1
ATOM 688 C CA . GLY A 1 90 ? 11.508 21.281 11.508 1 96.31 90 GLY A CA 1
ATOM 689 C C . GLY A 1 90 ? 10.75 22.469 12.039 1 96.31 90 GLY A C 1
ATOM 690 O O . GLY A 1 90 ? 11.344 23.375 12.633 1 96.31 90 GLY A O 1
ATOM 691 N N . PRO A 1 91 ? 9.414 22.406 11.836 1 98.38 91 PRO A N 1
ATOM 692 C CA . PRO A 1 91 ? 8.562 21.531 11.023 1 98.38 91 PRO A CA 1
ATOM 693 C C . PRO A 1 91 ? 8.742 21.75 9.523 1 98.38 91 PRO A C 1
ATOM 695 O O . PRO A 1 91 ? 8.922 22.891 9.086 1 98.38 91 PRO A O 1
ATOM 698 N N . PHE A 1 92 ? 8.781 20.719 8.75 1 98.81 92 PHE A N 1
ATOM 699 C CA . PHE A 1 92 ? 8.805 20.812 7.297 1 98.81 92 PHE A CA 1
ATOM 700 C C . PHE A 1 92 ? 7.391 20.812 6.734 1 98.81 92 PHE A C 1
ATOM 702 O O . PHE A 1 92 ? 6.555 20 7.129 1 98.81 92 PHE A O 1
ATOM 709 N N . ARG A 1 93 ? 7.043 21.734 5.824 1 98.88 93 ARG A N 1
ATOM 710 C CA . ARG A 1 93 ? 5.73 21.875 5.199 1 98.88 93 ARG A CA 1
ATOM 711 C C . ARG A 1 93 ? 5.586 20.938 4.008 1 98.88 93 ARG A C 1
ATOM 713 O O . ARG A 1 93 ? 6.074 21.234 2.916 1 98.88 93 ARG A O 1
ATOM 720 N N . HIS A 1 94 ? 4.879 19.969 4.207 1 98.94 94 HIS A N 1
ATOM 721 C CA . HIS A 1 94 ? 4.719 18.984 3.137 1 98.94 94 HIS A CA 1
ATOM 722 C C . HIS A 1 94 ? 3.52 19.328 2.256 1 98.94 94 HIS A C 1
ATOM 724 O O . HIS A 1 94 ? 3.482 18.953 1.081 1 98.94 94 HIS A O 1
ATOM 730 N N . TRP A 1 95 ? 2.541 20 2.812 1 98.88 95 TRP A N 1
ATOM 731 C CA . TRP A 1 95 ? 1.318 20.281 2.066 1 98.88 95 TRP A CA 1
ATOM 732 C C . TRP A 1 95 ? 0.545 21.438 2.693 1 98.88 95 TRP A C 1
ATOM 734 O O . TRP A 1 95 ? 0.539 21.594 3.916 1 98.88 95 TRP A O 1
ATOM 744 N N . ALA A 1 96 ? -0.028 22.281 1.946 1 98.88 96 ALA A N 1
ATOM 745 C CA . ALA A 1 96 ? -0.981 23.297 2.375 1 98.88 96 ALA A CA 1
ATOM 746 C C . ALA A 1 96 ? -2.068 23.516 1.323 1 98.88 96 ALA A C 1
ATOM 748 O O . ALA A 1 96 ? -1.806 24.062 0.253 1 98.88 96 ALA A O 1
ATOM 749 N N . VAL A 1 97 ? -3.219 23.078 1.648 1 98.75 97 VAL A N 1
ATOM 750 C CA . VAL A 1 97 ? -4.367 23.219 0.759 1 98.75 97 VAL A CA 1
ATOM 751 C C . VAL A 1 97 ? -5.449 24.047 1.438 1 98.75 97 VAL A C 1
ATOM 753 O O . VAL A 1 97 ? -5.715 23.891 2.631 1 98.75 97 VAL A O 1
ATOM 756 N N . VAL A 1 98 ? -6.023 24.953 0.667 1 98.75 98 VAL A N 1
ATOM 757 C CA . VAL A 1 98 ? -6.961 25.906 1.255 1 98.75 98 VAL A CA 1
ATOM 758 C C . VAL A 1 98 ? -8.258 25.922 0.452 1 98.75 98 VAL A C 1
ATOM 760 O O . VAL A 1 98 ? -8.32 25.359 -0.646 1 98.75 98 VAL A O 1
ATOM 763 N N . ASN A 1 99 ? -9.32 26.453 1.088 1 98.69 99 ASN A N 1
ATOM 764 C CA . ASN A 1 99 ? -10.633 26.594 0.463 1 98.69 99 ASN A CA 1
ATOM 765 C C . ASN A 1 99 ? -11.188 25.25 0.011 1 98.69 99 ASN A C 1
ATOM 767 O O . ASN A 1 99 ? -11.75 25.141 -1.08 1 98.69 99 ASN A O 1
ATOM 771 N N . ILE A 1 100 ? -10.953 24.297 0.86 1 98.44 100 ILE A N 1
ATOM 772 C CA . ILE A 1 100 ? -11.516 22.984 0.615 1 98.44 100 ILE A CA 1
ATOM 773 C C . ILE A 1 100 ? -13.008 22.984 0.941 1 98.44 100 ILE A C 1
ATOM 775 O O . ILE A 1 100 ? -13.398 23.312 2.062 1 98.44 100 ILE A O 1
ATOM 779 N N . PRO A 1 101 ? -13.828 22.594 -0.08 1 97.75 101 PRO A N 1
ATOM 780 C CA . PRO A 1 101 ? -15.25 22.5 0.257 1 97.75 101 PRO A CA 1
ATOM 781 C C . PRO A 1 101 ? -15.547 21.391 1.27 1 97.75 101 PRO A C 1
ATOM 783 O O . PRO A 1 101 ? -14.727 20.5 1.467 1 97.75 101 PRO A O 1
ATOM 786 N N . SER A 1 102 ? -16.703 21.531 1.895 1 95.88 102 SER A N 1
ATOM 787 C CA . SER A 1 102 ? -17.094 20.578 2.922 1 95.88 102 SER A CA 1
ATOM 788 C C . SER A 1 102 ? -17.172 19.156 2.357 1 95.88 102 SER A C 1
ATOM 790 O O . SER A 1 102 ? -17.141 18.188 3.111 1 95.88 102 SER A O 1
ATOM 792 N N . SER A 1 103 ? -17.188 19.016 1.075 1 93.62 103 SER A N 1
ATOM 793 C CA . SER A 1 103 ? -17.219 17.719 0.412 1 93.62 103 SER A CA 1
ATOM 794 C C . SER A 1 103 ? -15.844 17.047 0.45 1 93.62 103 SER A C 1
ATOM 796 O O . SER A 1 103 ? -15.727 15.852 0.171 1 93.62 103 SER A O 1
ATOM 798 N N . GLY A 1 104 ? -14.898 17.781 0.694 1 95.56 104 GLY A N 1
ATOM 799 C CA . GLY A 1 104 ? -13.547 17.25 0.655 1 95.56 104 GLY A CA 1
ATOM 800 C C . GLY A 1 104 ? -12.953 17.219 -0.743 1 95.56 104 GLY A C 1
ATOM 801 O O . GLY A 1 104 ? -11.898 16.625 -0.962 1 95.56 104 GLY A O 1
ATOM 802 N N . ASN A 1 105 ? -13.648 17.844 -1.675 1 95.44 105 ASN A N 1
ATOM 803 C CA . ASN A 1 105 ? -13.195 17.844 -3.062 1 95.44 105 ASN A CA 1
ATOM 804 C C . ASN A 1 105 ? -11.953 18.719 -3.252 1 95.44 105 ASN A C 1
ATOM 806 O O . ASN A 1 105 ? -12.062 19.938 -3.324 1 95.44 105 ASN A O 1
ATOM 810 N N . LEU A 1 106 ? -10.828 18.062 -3.529 1 97.19 106 LEU A N 1
ATOM 811 C CA . LEU A 1 106 ? -9.547 18.766 -3.613 1 97.19 106 LEU A CA 1
ATOM 812 C C . LEU A 1 106 ? -9.359 19.391 -4.992 1 97.19 106 LEU A C 1
ATOM 814 O O . LEU A 1 106 ? -8.516 20.266 -5.168 1 97.19 106 LEU A O 1
ATOM 818 N N . ALA A 1 107 ? -10.141 18.938 -5.949 1 95.38 107 ALA A N 1
ATOM 819 C CA . ALA A 1 107 ? -10 19.406 -7.324 1 95.38 107 ALA A CA 1
ATOM 820 C C . ALA A 1 107 ? -10.359 20.891 -7.43 1 95.38 107 ALA A C 1
ATOM 822 O O . ALA A 1 107 ? -9.859 21.594 -8.312 1 95.38 107 ALA A O 1
ATOM 823 N N . VAL A 1 108 ? -11.203 21.391 -6.57 1 96.12 108 VAL A N 1
ATOM 824 C CA . VAL A 1 108 ? -11.641 22.781 -6.648 1 96.12 108 VAL A CA 1
ATOM 825 C C . VAL A 1 108 ? -11.023 23.578 -5.5 1 96.12 108 VAL A C 1
ATOM 827 O O . VAL A 1 108 ? -11.406 24.734 -5.27 1 96.12 108 VAL A O 1
ATOM 830 N N . ALA A 1 109 ? -10.141 22.969 -4.707 1 97.94 109 ALA A N 1
ATOM 831 C CA . ALA A 1 109 ? -9.461 23.641 -3.596 1 97.94 109 ALA A CA 1
ATOM 832 C C . ALA A 1 109 ? -8.258 24.438 -4.086 1 97.94 109 ALA A C 1
ATOM 834 O O . ALA A 1 109 ? -7.918 24.391 -5.273 1 97.94 109 ALA A O 1
ATOM 835 N N . GLY A 1 110 ? -7.707 25.266 -3.211 1 97.88 110 GLY A N 1
ATOM 836 C CA . GLY A 1 110 ? -6.504 26.016 -3.531 1 97.88 110 GLY A CA 1
ATOM 837 C C . GLY A 1 110 ? -5.238 25.359 -3.018 1 97.88 110 GLY A C 1
ATOM 838 O O . GLY A 1 110 ? -5.09 25.141 -1.814 1 97.88 110 GLY A O 1
ATOM 839 N N . GLN A 1 111 ? -4.27 25.047 -3.92 1 97.69 111 GLN A N 1
ATOM 840 C CA . GLN A 1 111 ? -2.988 24.453 -3.545 1 97.69 111 GLN A CA 1
ATOM 841 C C . GLN A 1 111 ? -1.968 25.531 -3.189 1 97.69 111 GLN A C 1
ATOM 843 O O . GLN A 1 111 ? -1.219 26 -4.051 1 97.69 111 GLN A O 1
ATOM 848 N N . LEU A 1 112 ? -1.876 25.906 -1.958 1 98.06 112 LEU A N 1
ATOM 849 C CA . LEU A 1 112 ? -0.915 26.922 -1.53 1 98.06 112 LEU A CA 1
ATOM 850 C C . LEU A 1 112 ? 0.504 26.359 -1.542 1 98.06 112 LEU A C 1
ATOM 852 O O . LEU A 1 112 ? 1.458 27.094 -1.839 1 98.06 112 LEU A O 1
ATOM 856 N N . SER A 1 113 ? 0.719 25.172 -1.147 1 98.5 113 SER A N 1
ATOM 857 C CA . SER A 1 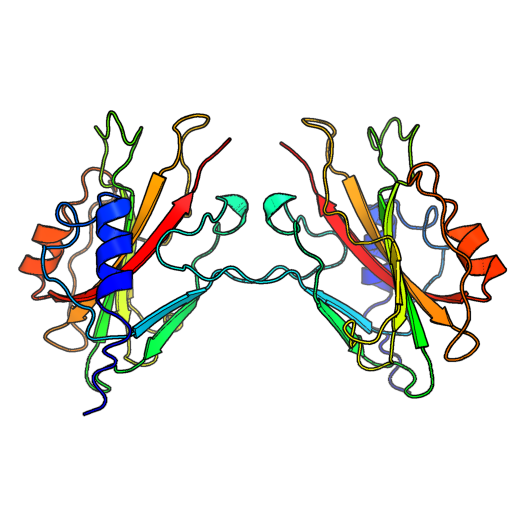113 ? 1.938 24.391 -1.263 1 98.5 113 SER A CA 1
ATOM 858 C C . SER A 1 113 ? 1.632 22.969 -1.757 1 98.5 113 SER A C 1
ATOM 860 O O . SER A 1 113 ? 0.883 22.234 -1.116 1 98.5 113 SER A O 1
ATOM 862 N N . THR A 1 114 ? 2.299 22.594 -2.859 1 98.12 114 THR A N 1
ATOM 863 C CA . THR A 1 114 ? 2.014 21.297 -3.461 1 98.12 114 THR A CA 1
ATOM 864 C C . THR A 1 114 ? 2.492 20.172 -2.557 1 98.12 114 THR A C 1
ATOM 866 O O . THR A 1 114 ? 3.412 20.344 -1.758 1 98.12 114 THR A O 1
ATOM 869 N N . TYR A 1 115 ? 1.851 19.047 -2.715 1 98.69 115 TYR A N 1
ATOM 870 C CA . TYR A 1 115 ? 2.137 17.875 -1.893 1 98.69 115 TYR A CA 1
ATOM 871 C C . TYR A 1 115 ? 3.537 17.344 -2.172 1 98.69 115 TYR A C 1
ATOM 873 O O . TYR A 1 115 ? 3.93 17.188 -3.33 1 98.69 115 TYR A O 1
ATOM 881 N N . ILE A 1 116 ? 4.27 17.172 -1.122 1 98.38 116 ILE A N 1
ATOM 882 C CA . ILE A 1 116 ? 5.512 16.406 -1.148 1 98.38 116 ILE A CA 1
ATOM 883 C C . ILE A 1 116 ? 5.398 15.211 -0.214 1 98.38 116 ILE A C 1
ATOM 885 O O . ILE A 1 116 ? 5.18 15.367 0.989 1 98.38 116 ILE A O 1
ATOM 889 N N . GLY A 1 117 ? 5.562 14.031 -0.703 1 98.12 117 GLY A N 1
ATOM 890 C CA . GLY A 1 117 ? 5.473 12.828 0.114 1 98.12 117 GLY A CA 1
ATOM 891 C C . GLY A 1 117 ? 6.59 12.711 1.131 1 98.12 117 GLY A C 1
ATOM 892 O O . GLY A 1 117 ? 7.594 13.422 1.043 1 98.12 117 GLY A O 1
ATOM 893 N N . PRO A 1 118 ? 6.418 11.797 2.08 1 97.94 118 PRO A N 1
ATOM 894 C CA . PRO A 1 118 ? 7.434 11.555 3.107 1 97.94 118 PRO A CA 1
ATOM 895 C C . PRO A 1 118 ? 8.797 11.211 2.518 1 97.94 118 PRO A C 1
ATOM 897 O O . PRO A 1 118 ? 8.891 10.383 1.605 1 97.94 118 PRO A O 1
ATOM 900 N N . GLN A 1 119 ? 9.852 11.812 3.064 1 95.62 119 GLN A N 1
ATOM 901 C CA . GLN A 1 119 ? 11.234 11.531 2.689 1 95.62 119 GLN A CA 1
ATOM 902 C C . GLN A 1 119 ? 12.148 11.562 3.906 1 95.62 119 GLN A C 1
ATOM 904 O O . GLN A 1 119 ? 13.141 12.305 3.926 1 95.62 119 GLN A O 1
ATOM 909 N N . PRO A 1 120 ? 11.773 10.789 4.887 1 96.38 120 PRO A N 1
ATOM 910 C CA . PRO A 1 120 ? 12.711 10.773 6.016 1 96.38 120 PRO A CA 1
ATOM 911 C C . PRO A 1 120 ? 14.109 10.312 5.609 1 96.38 120 PRO A C 1
ATOM 913 O O . PRO A 1 120 ? 14.258 9.383 4.812 1 96.38 120 PRO A O 1
ATOM 916 N N . PRO A 1 121 ? 15.117 11.039 6.16 1 93.25 121 PRO A N 1
ATOM 917 C CA . PRO A 1 121 ? 16.469 10.57 5.84 1 93.25 121 PRO A CA 1
ATOM 918 C C . PRO A 1 121 ? 16.672 9.109 6.223 1 93.25 121 PRO A C 1
ATOM 920 O O . PRO A 1 121 ? 16.047 8.609 7.16 1 93.25 121 PRO A O 1
ATOM 923 N N . VAL A 1 122 ? 17.578 8.461 5.426 1 90.56 122 VAL A N 1
ATOM 924 C CA . VAL A 1 122 ? 17.891 7.062 5.676 1 90.56 122 VAL A CA 1
ATOM 925 C C . VAL A 1 122 ? 18.375 6.891 7.113 1 90.56 122 VAL A C 1
ATOM 927 O O . VAL A 1 122 ? 19.203 7.68 7.594 1 90.56 122 VAL A O 1
ATOM 930 N N . ASN A 1 123 ? 17.797 6.012 7.867 1 90.5 123 ASN A N 1
ATOM 931 C CA . ASN A 1 123 ? 18.188 5.617 9.219 1 90.5 123 ASN A CA 1
ATOM 932 C C . ASN A 1 123 ? 17.953 6.75 10.219 1 90.5 123 ASN A C 1
ATOM 934 O O . ASN A 1 123 ? 18.719 6.887 11.18 1 90.5 123 ASN A O 1
ATOM 938 N N . SER A 1 124 ? 17.031 7.617 9.945 1 94.06 124 SER A N 1
ATOM 939 C CA . SER A 1 124 ? 16.75 8.719 10.859 1 94.06 124 SER A CA 1
ATOM 940 C C . SER A 1 124 ? 15.656 8.352 11.852 1 94.06 124 SER A C 1
ATOM 942 O O . SER A 1 124 ? 15.234 9.188 12.664 1 94.06 124 SER A O 1
ATOM 944 N N . GLY A 1 125 ? 15.172 7.125 11.797 1 95.25 125 GLY A N 1
ATOM 945 C CA . GLY A 1 125 ? 14.07 6.719 12.648 1 95.25 125 GLY A CA 1
ATOM 946 C C . GLY A 1 125 ? 12.711 7.113 12.102 1 95.25 125 GLY A C 1
ATOM 947 O O . GLY A 1 125 ? 12.594 7.504 10.938 1 95.25 125 GLY A O 1
ATOM 948 N N . TYR A 1 126 ? 11.719 6.922 12.914 1 96.88 126 TYR A N 1
ATOM 949 C CA . TYR A 1 126 ? 10.352 7.227 12.5 1 96.88 126 TYR A CA 1
ATOM 950 C C . TYR A 1 126 ? 10.086 8.727 12.562 1 96.88 126 TYR A C 1
ATOM 952 O O . TYR A 1 126 ? 10.492 9.398 13.516 1 96.88 126 TYR A O 1
ATOM 960 N N . HIS A 1 127 ? 9.523 9.305 11.508 1 98.75 127 HIS A N 1
ATOM 961 C CA . HIS A 1 127 ? 9.039 10.68 11.484 1 98.75 127 HIS A CA 1
ATOM 962 C C . HIS A 1 127 ? 7.523 10.734 11.641 1 98.75 127 HIS A C 1
ATOM 964 O O . HIS A 1 127 ? 6.812 9.867 11.141 1 98.75 127 HIS A O 1
ATOM 970 N N . ARG A 1 128 ? 7.094 11.711 12.352 1 98.75 128 ARG A N 1
ATOM 971 C CA . ARG A 1 128 ? 5.664 11.984 12.445 1 98.75 128 ARG A CA 1
ATOM 972 C C . ARG A 1 128 ? 5.203 12.891 11.312 1 98.75 128 ARG A C 1
ATOM 974 O O . ARG A 1 128 ? 5.766 13.969 11.109 1 98.75 128 ARG A O 1
ATOM 981 N N . TYR A 1 129 ? 4.258 12.391 10.531 1 98.94 129 TYR A N 1
ATOM 982 C CA . TYR A 1 129 ? 3.578 13.219 9.539 1 98.94 129 TYR A CA 1
ATOM 983 C C . TYR A 1 129 ? 2.178 13.594 10.008 1 98.94 129 TYR A C 1
ATOM 985 O O . TYR A 1 129 ? 1.281 12.75 10.047 1 98.94 129 TYR A O 1
ATOM 993 N N . ILE A 1 130 ? 1.969 14.836 10.297 1 98.88 130 ILE A N 1
ATOM 994 C CA . ILE A 1 130 ? 0.798 15.289 11.039 1 98.88 130 ILE A CA 1
ATOM 995 C C . ILE A 1 130 ? -0.103 16.125 10.125 1 98.88 130 ILE A C 1
ATOM 997 O O . ILE A 1 130 ? 0.311 17.156 9.617 1 98.88 130 ILE A O 1
ATOM 1001 N N . PHE A 1 131 ? -1.3 15.625 9.93 1 98.94 131 PHE A N 1
ATOM 1002 C CA . PHE A 1 131 ? -2.336 16.391 9.25 1 98.94 131 PHE A CA 1
ATOM 1003 C C . PHE A 1 131 ? -3.076 17.297 10.234 1 98.94 131 PHE A C 1
ATOM 1005 O O . PHE A 1 131 ? -3.486 16.844 11.305 1 98.94 131 PHE A O 1
ATOM 1012 N N . LEU A 1 132 ? -3.223 18.531 9.898 1 98.81 132 LEU A N 1
ATOM 1013 C CA . LEU A 1 132 ? -4.004 19.5 10.656 1 98.81 132 LEU A CA 1
ATOM 1014 C C . LEU A 1 132 ? -5.113 20.094 9.797 1 98.81 132 LEU A C 1
ATOM 1016 O O . LEU A 1 132 ? -4.844 20.703 8.758 1 98.81 132 LEU A O 1
ATOM 1020 N N . LEU A 1 133 ? -6.309 19.875 10.234 1 98.75 133 LEU A N 1
ATOM 1021 C CA . LEU A 1 133 ? -7.465 20.406 9.523 1 98.75 133 LEU A CA 1
ATOM 1022 C C . LEU A 1 133 ? -8.055 21.609 10.258 1 98.75 133 LEU A C 1
ATOM 1024 O O . LEU A 1 133 ? -8.375 21.516 11.445 1 98.75 133 LEU A O 1
ATOM 1028 N N . TYR A 1 134 ? -8.195 22.688 9.539 1 98.75 134 TYR A N 1
ATOM 1029 C CA . TYR A 1 134 ? -8.742 23.906 10.109 1 98.75 134 TYR A CA 1
ATOM 1030 C C . TYR A 1 134 ? -10.031 24.312 9.398 1 98.75 134 TYR A C 1
ATOM 1032 O O . TYR A 1 134 ? -10.148 24.172 8.18 1 98.75 134 TYR A O 1
ATOM 1040 N N . LYS A 1 135 ? -10.953 24.859 10.164 1 98.44 135 LYS A N 1
ATOM 1041 C CA . LYS A 1 135 ? -12.109 25.547 9.594 1 98.44 135 LYS A CA 1
ATOM 1042 C C . LYS A 1 135 ? -11.805 27.016 9.328 1 98.44 135 LYS A C 1
ATOM 1044 O O . LYS A 1 135 ? -11.219 27.703 10.172 1 98.44 135 LYS A O 1
ATOM 1049 N N . GLN A 1 136 ? -12.141 27.453 8.125 1 98.31 136 GLN A N 1
ATOM 1050 C CA . GLN A 1 136 ? -11.945 28.859 7.758 1 98.31 136 GLN A CA 1
ATOM 1051 C C . GLN A 1 136 ? -13.102 29.719 8.242 1 98.31 136 GLN A C 1
ATOM 1053 O O . GLN A 1 136 ? -14.258 29.297 8.18 1 98.31 136 GLN A O 1
ATOM 1058 N N . ALA A 1 137 ? -12.789 30.906 8.656 1 96.88 137 ALA A N 1
ATOM 1059 C CA . ALA A 1 137 ? -13.797 31.828 9.164 1 96.88 137 ALA A CA 1
ATOM 1060 C C . ALA A 1 137 ? -14.719 32.312 8.047 1 96.88 137 ALA A C 1
ATOM 1062 O O . ALA A 1 137 ? -15.867 32.688 8.297 1 96.88 137 ALA A O 1
ATOM 1063 N N . SER A 1 138 ? -14.203 32.406 6.801 1 95.75 138 SER A N 1
ATOM 1064 C CA . SER A 1 138 ? -14.977 32.812 5.637 1 95.75 138 SER A CA 1
ATOM 1065 C C . SER A 1 138 ? -14.688 31.922 4.434 1 95.75 138 SER A C 1
ATOM 1067 O O . SER A 1 138 ? -13.711 31.172 4.43 1 95.75 138 SER A O 1
ATOM 1069 N N . VAL A 1 139 ? -15.602 32.031 3.514 1 95.88 139 VAL A N 1
ATOM 1070 C CA . VAL A 1 139 ? -15.438 31.234 2.293 1 95.88 139 VAL A CA 1
ATOM 1071 C C . VAL A 1 139 ? -14.703 32.062 1.244 1 95.88 139 VAL A C 1
ATOM 1073 O O . VAL A 1 139 ? -14.758 33.281 1.262 1 95.88 139 VAL A O 1
ATOM 1076 N N . ASN A 1 140 ? -14.023 31.344 0.376 1 95.62 140 ASN A N 1
ATOM 1077 C CA . ASN A 1 140 ? -13.273 31.938 -0.724 1 95.62 140 ASN A CA 1
ATOM 1078 C C . ASN A 1 140 ? -12.297 33 -0.225 1 95.62 140 ASN A C 1
ATOM 1080 O O . ASN A 1 140 ? -12.273 34.125 -0.749 1 95.62 140 ASN A O 1
ATOM 1084 N N . LYS A 1 141 ? -11.617 32.625 0.826 1 96.06 141 LYS A N 1
ATOM 1085 C CA . LYS A 1 141 ? -10.625 33.5 1.412 1 96.06 141 LYS A CA 1
ATOM 1086 C C . LYS A 1 141 ? -9.414 33.656 0.499 1 96.06 141 LYS A C 1
ATOM 1088 O O . LYS A 1 141 ? -8.992 32.719 -0.151 1 96.06 141 LYS A O 1
ATOM 1093 N N . LEU A 1 142 ? -8.844 34.844 0.503 1 96.06 142 LEU A N 1
ATOM 1094 C CA . LEU A 1 142 ? -7.582 35.062 -0.201 1 96.06 142 LEU A CA 1
ATOM 1095 C C . LEU A 1 142 ? -6.391 34.781 0.71 1 96.06 142 LEU A C 1
ATOM 1097 O O . LEU A 1 142 ? -6.258 35.406 1.769 1 96.06 142 LEU A O 1
ATOM 1101 N N . PHE A 1 143 ? -5.57 33.812 0.346 1 97.75 143 PHE A N 1
ATOM 1102 C CA . PHE A 1 143 ? -4.367 33.5 1.101 1 97.75 143 PHE A CA 1
ATOM 1103 C C . PHE A 1 143 ? -3.131 34.094 0.43 1 97.75 143 PHE A C 1
ATOM 1105 O O . PHE A 1 143 ? -3.025 34.094 -0.798 1 97.75 143 PHE A O 1
ATOM 1112 N N . GLN A 1 144 ? -2.248 34.594 1.301 1 96.56 144 GLN A N 1
ATOM 1113 C CA . GLN A 1 144 ? -0.947 35 0.776 1 96.56 144 GLN A CA 1
ATOM 1114 C C . GLN A 1 144 ? -0.102 33.781 0.41 1 96.56 144 GLN A C 1
ATOM 1116 O O . GLN A 1 144 ? -0.22 32.719 1.035 1 96.56 144 GLN A O 1
ATOM 1121 N N . SER A 1 145 ? 0.753 34.031 -0.537 1 96.69 145 SER A N 1
ATOM 1122 C CA . SER A 1 145 ? 1.668 32.969 -0.911 1 96.69 145 SER A CA 1
ATOM 1123 C C . SER A 1 145 ? 2.609 32.594 0.237 1 96.69 145 SER A C 1
ATOM 1125 O O . SER A 1 145 ? 2.984 33.469 1.026 1 96.69 145 SER A O 1
ATOM 1127 N N . LEU A 1 146 ? 2.979 31.312 0.21 1 97.31 146 LEU A N 1
ATOM 1128 C CA . LEU A 1 146 ? 3.93 30.859 1.216 1 97.31 146 LEU A CA 1
ATOM 1129 C C . LEU A 1 146 ? 5.352 30.875 0.671 1 97.31 146 LEU A C 1
ATOM 1131 O O . LEU A 1 146 ? 5.562 30.781 -0.54 1 97.31 146 LEU A O 1
ATOM 1135 N N . PRO A 1 147 ? 6.273 31.047 1.617 1 96.25 147 PRO A N 1
ATOM 1136 C CA . PRO A 1 147 ? 7.664 31 1.168 1 96.25 147 PRO A CA 1
ATOM 1137 C C . PRO A 1 147 ? 8.008 29.688 0.457 1 96.25 147 PRO A C 1
ATOM 1139 O O . PRO A 1 147 ? 7.465 28.641 0.799 1 96.25 147 PRO A O 1
ATOM 1142 N N . THR A 1 148 ? 9.008 29.797 -0.461 1 96.81 148 THR A N 1
ATOM 1143 C CA . THR A 1 148 ? 9.461 28.609 -1.177 1 96.81 148 THR A CA 1
ATOM 1144 C C . THR A 1 148 ? 10.148 27.641 -0.226 1 96.81 148 THR A C 1
ATOM 1146 O O . THR A 1 148 ? 10.016 26.422 -0.371 1 96.81 148 THR A O 1
ATOM 1149 N N . ASN A 1 149 ? 10.828 28.281 0.689 1 97.75 149 ASN A N 1
ATOM 1150 C CA . ASN A 1 149 ? 11.43 27.453 1.726 1 97.75 149 ASN A CA 1
ATOM 1151 C C . ASN A 1 149 ? 10.375 26.797 2.609 1 97.75 149 ASN A C 1
ATOM 1153 O O . ASN A 1 149 ? 9.5 27.484 3.152 1 97.75 149 ASN A O 1
ATOM 1157 N N . ARG A 1 150 ? 10.492 25.5 2.795 1 98.31 150 ARG A N 1
ATOM 1158 C CA . ARG A 1 150 ? 9.43 24.766 3.469 1 98.31 150 ARG A CA 1
ATOM 1159 C C . ARG A 1 150 ? 9.844 24.375 4.883 1 98.31 150 ARG A C 1
ATOM 1161 O O . ARG A 1 150 ? 9.047 23.828 5.645 1 98.31 150 ARG A O 1
ATOM 1168 N N . THR A 1 151 ? 11.133 24.703 5.238 1 98.19 151 THR A N 1
ATOM 1169 C CA . THR A 1 151 ? 11.602 24.391 6.586 1 98.19 151 THR A CA 1
ATOM 1170 C C . THR A 1 151 ? 11.156 25.469 7.574 1 98.19 151 THR A C 1
ATOM 1172 O O . THR A 1 151 ? 10.75 26.562 7.172 1 98.19 151 THR A O 1
ATOM 1175 N N . PHE A 1 152 ? 11.078 25.125 8.828 1 97.69 152 PHE A N 1
ATOM 1176 C CA . PHE A 1 152 ? 10.719 26.031 9.922 1 97.69 152 PHE A CA 1
ATOM 1177 C C . PHE A 1 152 ? 9.352 26.656 9.68 1 97.69 152 PHE A C 1
ATOM 1179 O O . PHE A 1 152 ? 9.156 27.844 9.906 1 97.69 152 PHE A O 1
ATOM 1186 N N . PHE A 1 153 ? 8.461 25.875 9.117 1 98.38 153 PHE A N 1
ATOM 1187 C CA . PHE A 1 153 ? 7.121 26.375 8.836 1 98.38 153 PHE A CA 1
ATOM 1188 C C . PHE A 1 153 ? 6.379 26.688 10.125 1 98.38 153 PHE A C 1
ATOM 1190 O O . PHE A 1 153 ? 6.117 25.797 10.938 1 98.38 153 PHE A O 1
ATOM 1197 N N . ASP A 1 154 ? 6.027 27.938 10.32 1 97.56 154 ASP A N 1
ATOM 1198 C CA . ASP A 1 154 ? 5.277 28.344 11.5 1 97.56 154 ASP A CA 1
ATOM 1199 C C . ASP A 1 154 ? 3.771 28.219 11.273 1 97.56 154 ASP A C 1
ATOM 1201 O O . ASP A 1 154 ? 3.08 29.219 11.086 1 97.56 154 ASP A O 1
ATOM 1205 N N . TYR A 1 155 ? 3.299 26.984 11.445 1 98.12 155 TYR A N 1
ATOM 1206 C CA . TYR A 1 155 ? 1.906 26.703 11.125 1 98.12 155 TYR A CA 1
ATOM 1207 C C . TYR A 1 155 ? 0.964 27.359 12.125 1 98.12 155 TYR A C 1
ATOM 1209 O O . TYR A 1 155 ? -0.182 27.672 11.789 1 98.12 155 TYR A O 1
ATOM 1217 N N . ASN A 1 156 ? 1.421 27.641 13.328 1 97.25 156 ASN A N 1
ATOM 1218 C CA . ASN A 1 156 ? 0.592 28.344 14.305 1 97.25 156 ASN A CA 1
ATOM 1219 C C . ASN A 1 156 ? 0.313 29.781 13.883 1 97.25 156 ASN A C 1
ATOM 1221 O O . ASN A 1 156 ? -0.835 30.234 13.906 1 97.25 156 ASN A O 1
ATOM 1225 N N . THR A 1 157 ? 1.369 30.453 13.586 1 97.56 157 THR A N 1
ATOM 1226 C CA . THR A 1 157 ? 1.217 31.828 13.125 1 97.56 157 THR A CA 1
ATOM 1227 C C . THR A 1 157 ? 0.369 31.891 11.859 1 97.56 157 THR A C 1
ATOM 1229 O O . THR A 1 157 ? -0.48 32.781 11.711 1 97.56 157 THR A O 1
ATOM 1232 N N . PHE A 1 158 ? 0.612 30.984 10.883 1 98.5 158 PHE A N 1
ATOM 1233 C CA . PHE A 1 158 ? -0.189 30.906 9.664 1 98.5 158 PHE A CA 1
ATOM 1234 C C . PHE A 1 158 ? -1.671 30.797 10 1 98.5 158 PHE A C 1
ATOM 1236 O O . PHE A 1 158 ? -2.496 31.516 9.43 1 98.5 158 PHE A O 1
ATOM 1243 N N . ALA A 1 159 ? -2.045 29.891 10.945 1 98.44 159 ALA A N 1
ATOM 1244 C CA . ALA A 1 159 ? -3.438 29.656 11.32 1 98.44 159 ALA A CA 1
ATOM 1245 C C . ALA A 1 159 ? -4.043 30.922 11.945 1 98.44 159 ALA A C 1
ATOM 1247 O O . ALA A 1 159 ? -5.172 31.297 11.625 1 98.44 159 ALA A O 1
ATOM 1248 N N . GLN A 1 160 ? -3.275 31.516 12.812 1 97.38 160 GLN A N 1
ATOM 1249 C CA . GLN A 1 160 ? -3.756 32.719 13.508 1 97.38 160 GLN A CA 1
ATOM 1250 C C . GLN A 1 160 ? -3.98 33.875 12.531 1 97.38 160 GLN A C 1
ATOM 1252 O O . GLN A 1 160 ? -5.039 34.5 12.547 1 97.38 160 GLN A O 1
ATOM 1257 N N . GLN A 1 161 ? -3.01 34.062 11.664 1 97.38 161 GLN A N 1
ATOM 1258 C CA . GLN A 1 161 ? -3.061 35.156 10.734 1 97.38 161 GLN A CA 1
ATOM 1259 C C . GLN A 1 161 ? -4.203 35 9.734 1 97.38 161 GLN A C 1
ATOM 1261 O O . GLN A 1 161 ? -4.711 36 9.188 1 97.38 161 GLN A O 1
ATOM 1266 N N . ASN A 1 162 ? -4.617 33.812 9.555 1 98.19 162 ASN A N 1
ATOM 1267 C CA . ASN A 1 162 ? -5.656 33.562 8.562 1 98.19 162 ASN A CA 1
ATOM 1268 C C . ASN A 1 162 ? -6.984 33.219 9.227 1 98.19 162 ASN A C 1
ATOM 1270 O O . ASN A 1 162 ? -7.906 32.75 8.555 1 98.19 162 ASN A O 1
ATOM 1274 N N . ASP A 1 163 ? -7.109 33.406 10.508 1 97.5 163 ASP A N 1
ATOM 1275 C CA . ASP A 1 163 ? -8.328 33.156 11.281 1 97.5 163 ASP A CA 1
ATOM 1276 C C . ASP A 1 163 ? -8.836 31.734 11.094 1 97.5 163 ASP A C 1
ATOM 1278 O O . ASP A 1 163 ? -10 31.516 10.758 1 97.5 163 ASP A O 1
ATOM 1282 N N . LEU A 1 164 ? -7.949 30.797 11.289 1 98.56 164 LEU A N 1
ATOM 1283 C CA . LEU A 1 164 ? -8.25 29.375 11.141 1 98.56 164 LEU A CA 1
ATOM 1284 C C . LEU A 1 164 ? -8.453 28.719 12.5 1 98.56 164 LEU A C 1
ATOM 1286 O O . LEU A 1 164 ? -7.703 29 13.445 1 98.56 164 LEU A O 1
ATOM 1290 N N . LYS A 1 165 ? -9.453 27.875 12.562 1 98.12 165 LYS A N 1
ATOM 1291 C CA . LYS A 1 165 ? -9.711 27.125 13.789 1 98.12 165 LYS A CA 1
ATOM 1292 C C . LYS A 1 165 ? -9.461 25.641 13.594 1 98.12 165 LYS A C 1
ATOM 1294 O O . LYS A 1 165 ? -10.07 25.016 12.727 1 98.12 165 LYS A O 1
ATOM 1299 N N . LEU A 1 166 ? -8.578 25.016 14.406 1 98.44 166 LEU A N 1
ATOM 1300 C CA . LEU A 1 166 ? -8.297 23.594 14.32 1 98.44 166 LEU A CA 1
ATOM 1301 C C . LEU A 1 166 ? -9.547 22.781 14.617 1 98.44 166 LEU A C 1
ATOM 1303 O O . LEU A 1 166 ? -10.211 23 15.633 1 98.44 166 LEU A O 1
ATOM 1307 N N . VAL A 1 167 ? -9.875 21.812 13.664 1 98.12 167 VAL A N 1
ATOM 1308 C CA . VAL A 1 167 ? -11.125 21.094 13.875 1 98.12 167 VAL A CA 1
ATOM 1309 C C . VAL A 1 167 ? -10.875 19.594 13.797 1 98.12 167 VAL A C 1
ATOM 1311 O O . VAL A 1 167 ? -11.734 18.797 14.188 1 98.12 167 VAL A O 1
ATOM 1314 N N . SER A 1 168 ? -9.758 19.188 13.336 1 98 168 SER A N 1
ATOM 1315 C CA . SER A 1 168 ? -9.391 17.781 13.312 1 98 168 SER A CA 1
ATOM 1316 C C . SER A 1 168 ? -7.891 17.594 13.102 1 98 168 SER A C 1
ATOM 1318 O O . SER A 1 168 ? -7.191 18.547 12.742 1 98 168 SER A O 1
ATOM 1320 N N . THR A 1 169 ? -7.41 16.422 13.383 1 98.44 169 THR A N 1
ATOM 1321 C CA . THR A 1 169 ? -6.039 16.016 13.094 1 98.44 169 THR A CA 1
ATOM 1322 C C . THR A 1 169 ? -5.941 14.508 12.898 1 98.44 169 THR A C 1
ATOM 1324 O O . THR A 1 169 ? -6.852 13.773 13.281 1 98.44 169 THR A O 1
ATOM 1327 N N . ASN A 1 170 ? -5.055 14.141 12.195 1 98.56 170 ASN A N 1
ATOM 1328 C CA . ASN A 1 170 ? -4.613 12.766 12.016 1 98.56 170 ASN A CA 1
ATOM 1329 C C . ASN A 1 170 ? -3.127 12.688 11.672 1 98.56 170 ASN A C 1
ATOM 1331 O O . ASN A 1 170 ? -2.496 13.711 11.406 1 98.56 170 ASN A O 1
ATOM 1335 N N . PHE A 1 171 ? -2.568 11.523 11.867 1 98.81 171 PHE A N 1
ATOM 1336 C CA . PHE A 1 171 ? -1.144 11.43 11.578 1 98.81 171 PHE A CA 1
ATOM 1337 C C . PHE A 1 171 ? -0.743 9.984 11.297 1 98.81 171 PHE A C 1
ATOM 1339 O O . PHE A 1 171 ? -1.515 9.062 11.555 1 98.81 171 PHE A O 1
ATOM 1346 N N . PHE A 1 172 ? 0.388 9.844 10.641 1 98.81 172 PHE A N 1
ATOM 1347 C CA . PHE A 1 172 ? 1.009 8.547 10.422 1 98.81 172 PHE A CA 1
ATOM 1348 C C . PHE A 1 172 ? 2.52 8.633 10.602 1 98.81 172 PHE A C 1
ATOM 1350 O O . PHE A 1 172 ? 3.082 9.727 10.664 1 98.81 172 PHE A O 1
ATOM 1357 N N . MET A 1 173 ? 3.094 7.473 10.852 1 98.56 173 MET A N 1
ATOM 1358 C CA . MET A 1 173 ? 4.547 7.359 10.977 1 98.56 173 MET A CA 1
ATOM 1359 C C . MET A 1 173 ? 5.164 6.84 9.68 1 98.56 173 MET A C 1
ATOM 1361 O O . MET A 1 173 ? 4.562 6.023 8.984 1 98.56 173 MET A O 1
ATOM 1365 N N . SER A 1 174 ? 6.336 7.316 9.352 1 98.06 174 SER A N 1
ATOM 1366 C CA . SER A 1 174 ? 7.07 6.828 8.195 1 98.06 174 SER A CA 1
ATOM 1367 C C . SER A 1 174 ? 8.57 6.824 8.453 1 98.06 174 SER A C 1
ATOM 1369 O O . SER A 1 174 ? 9.062 7.535 9.328 1 98.06 174 SER A O 1
ATOM 1371 N N . ALA A 1 175 ? 9.273 5.977 7.785 1 96.56 175 ALA A N 1
ATOM 1372 C CA . ALA A 1 175 ? 10.719 5.84 7.953 1 96.56 175 ALA A CA 1
ATOM 1373 C C . ALA A 1 175 ? 11.359 5.234 6.707 1 96.56 175 ALA A C 1
ATOM 1375 O O . ALA A 1 175 ? 10.695 4.516 5.949 1 96.56 175 ALA A O 1
ATOM 1376 N N . ASP A 1 176 ? 12.547 5.656 6.457 1 87.44 176 ASP A N 1
ATOM 1377 C CA . ASP A 1 176 ? 13.375 4.98 5.461 1 87.44 176 ASP A CA 1
ATOM 1378 C C . ASP A 1 176 ? 14.383 4.047 6.129 1 87.44 176 ASP A C 1
ATOM 1380 O O . ASP A 1 176 ? 15.336 4.508 6.762 1 87.44 176 ASP A O 1
ATOM 1384 N N . ILE A 1 177 ? 14.016 2.809 6.09 1 71.62 177 ILE A N 1
ATOM 1385 C CA . ILE A 1 177 ? 14.859 1.842 6.785 1 71.62 177 ILE A CA 1
ATOM 1386 C C . ILE A 1 177 ? 15.789 1.148 5.789 1 71.62 177 ILE A C 1
ATOM 1388 O O . ILE A 1 177 ? 15.445 0.998 4.617 1 71.62 177 ILE A O 1
ATOM 1392 N N . MET B 1 1 ? -27.828 15.867 18.422 1 23.36 1 MET B N 1
ATOM 1393 C CA . MET B 1 1 ? -26.5 16.391 18.078 1 23.36 1 MET B CA 1
ATOM 1394 C C . MET B 1 1 ? -25.438 15.297 18.219 1 23.36 1 MET B C 1
ATOM 1396 O O . MET B 1 1 ? -25.016 14.969 19.328 1 23.36 1 MET B O 1
ATOM 1400 N N . ALA B 1 2 ? -25.438 14.273 17.406 1 31.19 2 ALA B N 1
ATOM 1401 C CA . ALA B 1 2 ? -24.609 13.102 17.641 1 31.19 2 ALA B CA 1
ATOM 1402 C C . ALA B 1 2 ? -23.125 13.484 17.703 1 31.19 2 ALA B C 1
ATOM 1404 O O . ALA B 1 2 ? -22.562 13.938 16.703 1 31.19 2 ALA B O 1
ATOM 1405 N N . VAL B 1 3 ? -22.766 14.086 18.859 1 35.03 3 VAL B N 1
ATOM 1406 C CA . VAL B 1 3 ? -21.359 14.344 19.141 1 35.03 3 VAL B CA 1
ATOM 1407 C C . VAL B 1 3 ? -20.516 13.109 18.812 1 35.03 3 VAL B C 1
ATOM 1409 O O . VAL B 1 3 ? -20.859 11.992 19.219 1 35.03 3 VAL B O 1
ATOM 1412 N N . PHE B 1 4 ? -20.172 12.984 17.688 1 39.72 4 PHE B N 1
ATOM 1413 C CA . PHE B 1 4 ? -19.156 11.977 17.375 1 39.72 4 PHE B CA 1
ATOM 1414 C C . PHE B 1 4 ? -18.094 11.93 18.469 1 39.72 4 PHE B C 1
ATOM 1416 O O . PHE B 1 4 ? -17.125 12.703 18.422 1 39.72 4 PHE B O 1
ATOM 1423 N N . VAL B 1 5 ? -18.578 11.711 19.656 1 38.72 5 VAL B N 1
ATOM 1424 C CA . VAL B 1 5 ? -17.734 11.461 20.812 1 38.72 5 VAL B CA 1
ATOM 1425 C C . VAL B 1 5 ? -16.891 10.203 20.578 1 38.72 5 VAL B C 1
ATOM 1427 O O . VAL B 1 5 ? -17.25 9.117 21.031 1 38.72 5 VAL B O 1
ATOM 1430 N N . ALA B 1 6 ? -16.875 9.68 19.375 1 43.94 6 ALA B N 1
ATOM 1431 C CA . ALA B 1 6 ? -15.945 8.555 19.422 1 43.94 6 ALA B CA 1
ATOM 1432 C C . ALA B 1 6 ? -14.828 8.805 20.422 1 43.94 6 ALA B C 1
ATOM 1434 O O . ALA B 1 6 ? -14.492 9.953 20.719 1 43.94 6 ALA B O 1
ATOM 1435 N N . CYS B 1 7 ? -14.461 7.68 21.188 1 51.97 7 CYS B N 1
ATOM 1436 C CA . CYS B 1 7 ? -13.742 7.559 22.453 1 51.97 7 CYS B CA 1
ATOM 1437 C C . CYS B 1 7 ? -12.492 8.43 22.453 1 51.97 7 CYS B C 1
ATOM 1439 O O . CYS B 1 7 ? -11.5 8.094 21.812 1 51.97 7 CYS B O 1
ATOM 1441 N N . ASP B 1 8 ? -12.75 9.922 22.594 1 65.5 8 ASP B N 1
ATOM 1442 C CA . ASP B 1 8 ? -11.836 11.016 22.906 1 65.5 8 ASP B CA 1
ATOM 1443 C C . ASP B 1 8 ? -10.586 10.492 23.609 1 65.5 8 ASP B C 1
ATOM 1445 O O . ASP B 1 8 ? -9.477 10.953 23.328 1 65.5 8 ASP B O 1
ATOM 1449 N N . ALA B 1 9 ? -10.984 9.32 24.234 1 76.69 9 A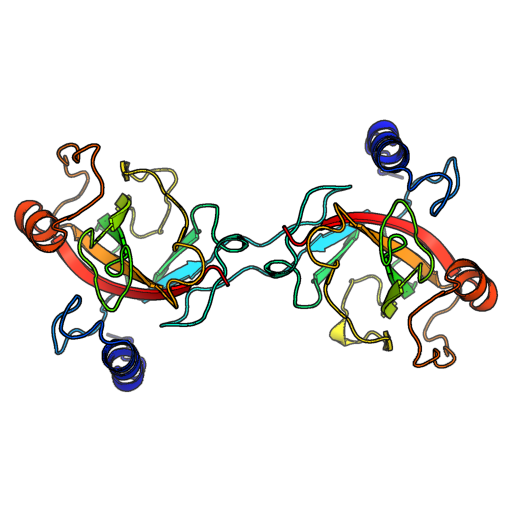LA B N 1
ATOM 1450 C CA . ALA B 1 9 ? -9.859 8.867 25.047 1 76.69 9 ALA B CA 1
ATOM 1451 C C . ALA B 1 9 ? -8.789 8.203 24.188 1 76.69 9 ALA B C 1
ATOM 1453 O O . ALA B 1 9 ? -7.594 8.414 24.391 1 76.69 9 ALA B O 1
ATOM 1454 N N . SER B 1 10 ? -9.289 7.566 23.172 1 89.56 10 SER B N 1
ATOM 1455 C CA . SER B 1 10 ? -8.32 6.879 22.328 1 89.56 10 SER B CA 1
ATOM 1456 C C . SER B 1 10 ? -7.609 7.855 21.406 1 89.56 10 SER B C 1
ATOM 1458 O O . SER B 1 10 ? -6.414 7.707 21.141 1 89.56 10 SER B O 1
ATOM 1460 N N . PHE B 1 11 ? -8.398 8.812 21.047 1 92.94 11 PHE B N 1
ATOM 1461 C CA . PHE B 1 11 ? -7.84 9.852 20.188 1 92.94 11 PHE B CA 1
ATOM 1462 C C . PHE B 1 11 ? -6.746 10.625 20.906 1 92.94 11 PHE B C 1
ATOM 1464 O O . PHE B 1 11 ? -5.621 10.727 20.406 1 92.94 11 PHE B O 1
ATOM 1471 N N . SER B 1 12 ? -7.098 11.172 22 1 94.06 12 SER B N 1
ATOM 1472 C CA . SER B 1 12 ? -6.129 11.93 22.781 1 94.06 12 SER B CA 1
ATOM 1473 C C . SER B 1 12 ? -4.957 11.055 23.219 1 94.06 12 SER B C 1
ATOM 1475 O O . SER B 1 12 ? -3.811 11.508 23.234 1 94.06 12 SER B O 1
ATOM 1477 N N . ARG B 1 13 ? -5.262 9.828 23.578 1 95.44 13 ARG B N 1
ATOM 1478 C CA . ARG B 1 13 ? -4.219 8.898 24.016 1 95.44 13 ARG B CA 1
ATOM 1479 C C . ARG B 1 13 ? -3.207 8.664 22.891 1 95.44 13 ARG B C 1
ATOM 1481 O O . ARG B 1 13 ? -1.999 8.641 23.141 1 95.44 13 ARG B O 1
ATOM 1488 N N . ALA B 1 14 ? -3.654 8.547 21.703 1 97.38 14 ALA B N 1
ATOM 1489 C CA . ALA B 1 14 ? -2.779 8.305 20.562 1 97.38 14 ALA B CA 1
ATOM 1490 C C . ALA B 1 14 ? -1.868 9.5 20.297 1 97.38 14 ALA B C 1
ATOM 1492 O O . ALA B 1 14 ? -0.674 9.336 20.047 1 97.38 14 ALA B O 1
ATOM 1493 N N . LEU B 1 15 ? -2.414 10.695 20.359 1 97.88 15 LEU B N 1
ATOM 1494 C CA . LEU B 1 15 ? -1.642 11.914 20.125 1 97.88 15 LEU B CA 1
ATOM 1495 C C . LEU B 1 15 ? -0.59 12.109 21.219 1 97.88 15 LEU B C 1
ATOM 1497 O O . LEU B 1 15 ? 0.539 12.516 20.938 1 97.88 15 LEU B O 1
ATOM 1501 N N . LYS B 1 16 ? -0.972 11.797 22.453 1 97.31 16 LYS B N 1
ATOM 1502 C CA . LYS B 1 16 ? -0.044 11.945 23.562 1 97.31 16 LYS B CA 1
ATOM 1503 C C . LYS B 1 16 ? 1.081 10.922 23.484 1 97.31 16 LYS B C 1
ATOM 1505 O O . LYS B 1 16 ? 2.25 11.25 23.688 1 97.31 16 LYS B O 1
ATOM 1510 N N . LYS B 1 17 ? 0.707 9.727 23.141 1 97.5 17 LYS B N 1
ATOM 1511 C CA . LYS B 1 17 ? 1.705 8.672 23.016 1 97.5 17 LYS B CA 1
ATOM 1512 C C . LYS B 1 17 ? 2.736 9.016 21.938 1 97.5 17 LYS B C 1
ATOM 1514 O O . LYS B 1 17 ? 3.924 8.727 22.094 1 97.5 17 LYS B O 1
ATOM 1519 N N . ALA B 1 18 ? 2.299 9.68 20.953 1 98.06 18 ALA B N 1
ATOM 1520 C CA . ALA B 1 18 ? 3.17 10.039 19.828 1 98.06 18 ALA B CA 1
ATOM 1521 C C . ALA B 1 18 ? 3.859 11.375 20.094 1 98.06 18 ALA B C 1
ATOM 1523 O O . ALA B 1 18 ? 4.559 11.898 19.219 1 98.06 18 ALA B O 1
ATOM 1524 N N . GLU B 1 19 ? 3.617 11.992 21.188 1 97.69 19 GLU B N 1
ATOM 1525 C CA . GLU B 1 19 ? 4.199 13.273 21.578 1 97.69 19 GLU B CA 1
ATOM 1526 C C . GLU B 1 19 ? 3.801 14.375 20.594 1 97.69 19 GLU B C 1
ATOM 1528 O O . GLU B 1 19 ? 4.609 15.25 20.281 1 97.69 19 GLU B O 1
ATOM 1533 N N . ILE B 1 20 ? 2.648 14.281 20.094 1 98.5 20 ILE B N 1
ATOM 1534 C CA . ILE B 1 20 ? 2.074 15.312 19.234 1 98.5 20 ILE B CA 1
ATOM 1535 C C . ILE B 1 20 ? 1.274 16.297 20.094 1 98.5 20 ILE B C 1
ATOM 1537 O O . ILE B 1 20 ? 1.298 17.5 19.844 1 98.5 20 ILE B O 1
ATOM 1541 N N . MET B 1 21 ? 0.603 15.766 21 1 97.19 21 MET B N 1
ATOM 1542 C CA . MET B 1 21 ? -0.058 16.547 22.031 1 97.19 21 MET B CA 1
ATOM 1543 C C . MET B 1 21 ? 0.789 16.594 23.297 1 97.19 21 MET B C 1
ATOM 1545 O O . MET B 1 21 ? 1.204 15.562 23.812 1 97.19 21 MET B O 1
ATOM 1549 N N . PRO B 1 22 ? 1.13 17.766 23.812 1 97.06 22 PRO B N 1
ATOM 1550 C CA . PRO B 1 22 ? 0.533 19.078 23.484 1 97.06 22 PRO B CA 1
ATOM 1551 C C . PRO B 1 22 ? 1.384 19.891 22.531 1 97.06 22 PRO B C 1
ATOM 1553 O O . PRO B 1 22 ? 1.015 21.016 22.172 1 97.06 22 PRO B O 1
ATOM 1556 N N . GLU B 1 23 ? 2.393 19.344 22.062 1 96.69 23 GLU B N 1
ATOM 1557 C CA . GLU B 1 23 ? 3.398 20.172 21.375 1 96.69 23 GLU B CA 1
ATOM 1558 C C . GLU B 1 23 ? 2.857 20.734 20.078 1 96.69 23 GLU B C 1
ATOM 1560 O O . GLU B 1 23 ? 3.084 21.906 19.766 1 96.69 23 GLU B O 1
ATOM 1565 N N . PHE B 1 24 ? 2.139 19.969 19.312 1 97.69 24 PHE B N 1
ATOM 1566 C CA . PHE B 1 24 ? 1.712 20.391 17.984 1 97.69 24 PHE B CA 1
ATOM 1567 C C . PHE B 1 24 ? 0.198 20.562 17.922 1 97.69 24 PHE B C 1
ATOM 1569 O O . PHE B 1 24 ? -0.325 21.25 17.047 1 97.69 24 PHE B O 1
ATOM 1576 N N . VAL B 1 25 ? -0.428 19.891 18.812 1 97.81 25 VAL B N 1
ATOM 1577 C CA . VAL B 1 25 ? -1.868 19.984 19.047 1 97.81 25 VAL B CA 1
ATOM 1578 C C . VAL B 1 25 ? -2.146 20.297 20.516 1 97.81 25 VAL B C 1
ATOM 1580 O O . VAL B 1 25 ? -1.632 19.625 21.406 1 97.81 25 VAL B O 1
ATOM 1583 N N . PRO B 1 26 ? -2.93 21.312 20.75 1 96.12 26 PRO B N 1
ATOM 1584 C CA . PRO B 1 26 ? -3.105 21.734 22.141 1 96.12 26 PRO B CA 1
ATOM 1585 C C . PRO B 1 26 ? -3.734 20.656 23.016 1 96.12 26 PRO B C 1
ATOM 1587 O O . PRO B 1 26 ? -4.562 19.875 22.531 1 96.12 26 PRO B O 1
ATOM 1590 N N . ASN B 1 27 ? -3.336 20.688 24.281 1 95.25 27 ASN B N 1
ATOM 1591 C CA . ASN B 1 27 ? -3.971 19.812 25.266 1 95.25 27 ASN B CA 1
ATOM 1592 C C . ASN B 1 27 ? -5.48 20.047 25.328 1 95.25 27 ASN B C 1
ATOM 1594 O O . ASN B 1 27 ? -5.941 21.188 25.281 1 95.25 27 ASN B O 1
ATOM 1598 N N . GLY B 1 28 ? -6.195 18.953 25.453 1 92.5 28 GLY B N 1
ATOM 1599 C CA . GLY B 1 28 ? -7.641 19.062 25.594 1 92.5 28 GLY B CA 1
ATOM 1600 C C . GLY B 1 28 ? -8.359 19.156 24.266 1 92.5 28 GLY B C 1
ATOM 1601 O O . GLY B 1 28 ? -9.586 19.109 24.203 1 92.5 28 GLY B O 1
ATOM 1602 N N . PHE B 1 29 ? -7.582 19.297 23.203 1 95.69 29 PHE B N 1
ATOM 1603 C CA . PHE B 1 29 ? -8.219 19.344 21.891 1 95.69 29 PHE B CA 1
ATOM 1604 C C . PHE B 1 29 ? -9.016 18.078 21.625 1 95.69 29 PHE B C 1
ATOM 1606 O O . PHE B 1 29 ? -8.555 16.984 21.906 1 95.69 29 PHE B O 1
ATOM 1613 N N . SER B 1 30 ? -10.203 18.281 21.078 1 94.25 30 SER B N 1
ATOM 1614 C CA . SER B 1 30 ? -11.047 17.203 20.562 1 94.25 30 SER B CA 1
ATOM 1615 C C . SER B 1 30 ? -11.586 17.547 19.188 1 94.25 30 SER B C 1
ATOM 1617 O O . SER B 1 30 ? -12.047 18.656 18.953 1 94.25 30 SER B O 1
ATOM 1619 N N . PRO B 1 31 ? -11.477 16.609 18.266 1 95.81 31 PRO B N 1
ATOM 1620 C CA . PRO B 1 31 ? -11.922 16.906 16.906 1 95.81 31 PRO B CA 1
ATOM 1621 C C . PRO B 1 31 ? -13.422 17.156 16.812 1 95.81 31 PRO B C 1
ATOM 1623 O O . PRO B 1 31 ? -14.211 16.484 17.484 1 95.81 31 PRO B O 1
ATOM 1626 N N . SER B 1 32 ? -13.828 18.109 15.992 1 95.25 32 SER B N 1
ATOM 1627 C CA . SER B 1 32 ? -15.234 18.406 15.727 1 95.25 32 SER B CA 1
ATOM 1628 C C . SER B 1 32 ? -15.625 17.969 14.32 1 95.25 32 SER B C 1
ATOM 1630 O O . SER B 1 32 ? -16.812 17.953 13.984 1 95.25 32 SER B O 1
ATOM 1632 N N . VAL B 1 33 ? -14.703 17.719 13.461 1 95.81 33 VAL B N 1
ATOM 1633 C CA . VAL B 1 33 ? -14.875 17.172 12.117 1 95.81 33 VAL B CA 1
ATOM 1634 C C . VAL B 1 33 ? -14.133 15.844 11.992 1 95.81 33 VAL B C 1
ATOM 1636 O O . VAL B 1 33 ? -13.008 15.711 12.469 1 95.81 33 VAL B O 1
ATOM 1639 N N . LYS B 1 34 ? -14.82 14.852 11.477 1 94.81 34 LYS B N 1
ATOM 1640 C CA . LYS B 1 34 ? -14.125 13.602 11.18 1 94.81 34 LYS B CA 1
ATOM 1641 C C . LYS B 1 34 ? -13.328 13.703 9.883 1 94.81 34 LYS B C 1
ATOM 1643 O O . LYS B 1 34 ? -13.891 13.969 8.82 1 94.81 34 LYS B O 1
ATOM 1648 N N . LEU B 1 35 ? -12.047 13.492 9.992 1 97 35 LEU B N 1
ATOM 1649 C CA . LEU B 1 35 ? -11.148 13.586 8.852 1 97 35 LEU B CA 1
ATOM 1650 C C . LEU B 1 35 ? -10.633 12.211 8.453 1 97 35 LEU B C 1
ATOM 1652 O O . LEU B 1 35 ? -10.008 11.523 9.258 1 97 35 LEU B O 1
ATOM 1656 N N . SER B 1 36 ? -11 11.859 7.23 1 97.88 36 SER B N 1
ATOM 1657 C CA . SER B 1 36 ? -10.469 10.625 6.664 1 97.88 36 SER B CA 1
ATOM 1658 C C . SER B 1 36 ? -9.438 10.914 5.578 1 97.88 36 SER B C 1
ATOM 1660 O O . SER B 1 36 ? -9.672 11.742 4.695 1 97.88 36 SER B O 1
ATOM 1662 N N . ILE B 1 37 ? -8.266 10.297 5.703 1 98.44 37 ILE B N 1
ATOM 1663 C CA . ILE B 1 37 ? -7.176 10.438 4.75 1 98.44 37 ILE B CA 1
ATOM 1664 C C . ILE B 1 37 ? -6.781 9.062 4.211 1 98.44 37 ILE B C 1
ATOM 1666 O O . ILE B 1 37 ? -6.457 8.156 4.984 1 98.44 37 ILE B O 1
ATOM 1670 N N . VAL B 1 38 ? -6.805 8.914 2.842 1 98.19 38 VAL B N 1
ATOM 1671 C CA . VAL B 1 38 ? -6.543 7.609 2.248 1 98.19 38 VAL B CA 1
ATOM 1672 C C . VAL B 1 38 ? -5.562 7.754 1.089 1 98.19 38 VAL B C 1
ATOM 1674 O O . VAL B 1 38 ? -5.848 8.438 0.107 1 98.19 38 VAL B O 1
ATOM 1677 N N . TYR B 1 39 ? -4.418 7.109 1.253 1 98.12 39 TYR B N 1
ATOM 1678 C CA . TYR B 1 39 ? -3.504 7.02 0.122 1 98.12 39 TYR B CA 1
ATOM 1679 C C . TYR B 1 39 ? -3.979 5.977 -0.884 1 98.12 39 TYR B C 1
ATOM 1681 O O . TYR B 1 39 ? -4.527 4.941 -0.501 1 98.12 39 TYR B O 1
ATOM 1689 N N . PRO B 1 40 ? -3.723 6.238 -2.15 1 95.75 40 PRO B N 1
ATOM 1690 C CA . PRO B 1 40 ? -4.355 5.43 -3.195 1 95.75 40 PRO B CA 1
ATOM 1691 C C . PRO B 1 40 ? -3.85 3.99 -3.219 1 95.75 40 PRO B C 1
ATOM 1693 O O . PRO B 1 40 ? -2.721 3.723 -2.799 1 95.75 40 PRO B O 1
ATOM 1696 N N . ASN B 1 41 ? -4.715 3.119 -3.738 1 96.5 41 ASN B N 1
ATOM 1697 C CA . ASN B 1 41 ? -4.355 1.739 -4.043 1 96.5 41 ASN B CA 1
ATOM 1698 C C . ASN B 1 41 ? -3.426 1.656 -5.25 1 96.5 41 ASN B C 1
ATOM 1700 O O . ASN B 1 41 ? -3.086 2.678 -5.848 1 96.5 41 ASN B O 1
ATOM 1704 N N . LYS B 1 42 ? -2.855 0.384 -5.492 1 97.12 42 LYS B N 1
ATOM 1705 C CA . LYS B 1 42 ? -2.006 0.156 -6.656 1 97.12 42 LYS B CA 1
ATOM 1706 C C . LYS B 1 42 ? -2.574 -0.949 -7.543 1 97.12 42 LYS B C 1
ATOM 1708 O O . LYS B 1 42 ? -2.664 -2.104 -7.125 1 97.12 42 LYS B O 1
ATOM 1713 N N . LYS B 1 43 ? -2.893 -0.534 -8.797 1 97.69 43 LYS B N 1
ATOM 1714 C CA . LYS B 1 43 ? -3.367 -1.505 -9.773 1 97.69 43 LYS B CA 1
ATOM 1715 C C . LYS B 1 43 ? -2.203 -2.109 -10.555 1 97.69 43 LYS B C 1
ATOM 1717 O O . LYS B 1 43 ? -1.304 -1.389 -11 1 97.69 43 LYS B O 1
ATOM 1722 N N . VAL B 1 44 ? -2.227 -3.488 -10.656 1 98.5 44 VAL B N 1
ATOM 1723 C CA . VAL B 1 44 ? -1.271 -4.156 -11.531 1 98.5 44 VAL B CA 1
ATOM 1724 C C . VAL B 1 44 ? -1.615 -3.865 -12.992 1 98.5 44 VAL B C 1
ATOM 1726 O O . VAL B 1 44 ? -2.762 -4.039 -13.414 1 98.5 44 VAL B O 1
ATOM 1729 N N . ASP B 1 45 ? -0.602 -3.359 -13.766 1 97.62 45 ASP B N 1
ATOM 1730 C CA . ASP B 1 45 ? -0.876 -2.867 -15.109 1 97.62 45 ASP B CA 1
ATOM 1731 C C . ASP B 1 45 ? 0.269 -3.205 -16.062 1 97.62 45 ASP B C 1
ATOM 1733 O O . ASP B 1 45 ? 0.958 -2.309 -16.547 1 97.62 45 ASP B O 1
ATOM 1737 N N . LEU B 1 46 ? 0.379 -4.438 -16.359 1 97.88 46 LEU B N 1
ATOM 1738 C CA . LEU B 1 46 ? 1.24 -4.996 -17.406 1 97.88 46 LEU B CA 1
ATOM 1739 C C . LEU B 1 46 ? 2.654 -4.434 -17.297 1 97.88 46 LEU B C 1
ATOM 1741 O O . LEU B 1 46 ? 3.211 -3.953 -18.281 1 97.88 46 LEU B O 1
ATOM 1745 N N . GLY B 1 47 ? 3.152 -4.422 -16.094 1 98.44 47 GLY B N 1
ATOM 1746 C CA . GLY B 1 47 ? 4.582 -4.191 -15.969 1 98.44 47 GLY B CA 1
ATOM 1747 C C . GLY B 1 47 ? 4.918 -2.934 -15.188 1 98.44 47 GLY B C 1
ATOM 1748 O O . GLY B 1 47 ? 6.086 -2.543 -15.102 1 98.44 47 GLY B O 1
ATOM 1749 N N . ASN B 1 48 ? 3.936 -2.234 -14.633 1 97.81 48 ASN B N 1
ATOM 1750 C CA . ASN B 1 48 ? 4.238 -1.078 -13.797 1 97.81 48 ASN B CA 1
ATOM 1751 C C . ASN B 1 48 ? 5.004 -1.483 -12.539 1 97.81 48 ASN B C 1
ATOM 1753 O O . ASN B 1 48 ? 5.027 -2.66 -12.172 1 97.81 48 ASN B O 1
ATOM 1757 N N . PHE B 1 49 ? 5.707 -0.538 -12.047 1 97.31 49 PHE B N 1
ATOM 1758 C CA . PHE B 1 49 ? 6.469 -0.784 -10.836 1 97.31 49 PHE B CA 1
ATOM 1759 C C . PHE B 1 49 ? 5.574 -0.688 -9.602 1 97.31 49 PHE B C 1
ATOM 1761 O O . PHE B 1 49 ? 4.824 0.277 -9.453 1 97.31 49 PHE B O 1
ATOM 1768 N N . ILE B 1 50 ? 5.574 -1.6 -8.711 1 97.31 50 ILE B N 1
ATOM 1769 C CA . ILE B 1 50 ? 4.965 -1.612 -7.383 1 97.31 50 ILE B CA 1
ATOM 1770 C C . ILE B 1 50 ? 6 -2.033 -6.34 1 97.31 50 ILE B C 1
ATOM 1772 O O . ILE B 1 50 ? 6.504 -3.158 -6.379 1 97.31 50 ILE B O 1
ATOM 1776 N N . ALA B 1 51 ? 6.238 -1.2 -5.449 1 94.56 51 ALA B N 1
ATOM 1777 C CA . ALA B 1 51 ? 7.262 -1.45 -4.441 1 94.56 51 ALA B CA 1
ATOM 1778 C C . ALA B 1 51 ? 6.855 -2.594 -3.518 1 94.56 51 ALA B C 1
ATOM 1780 O O . ALA B 1 51 ? 5.664 -2.844 -3.316 1 94.56 51 ALA B O 1
ATOM 1781 N N . PRO B 1 52 ? 7.875 -3.283 -2.922 1 95.94 52 PRO B N 1
ATOM 1782 C CA . PRO B 1 52 ? 7.559 -4.355 -1.973 1 95.94 52 PRO B CA 1
ATOM 1783 C C . PRO B 1 52 ? 6.637 -3.893 -0.847 1 95.94 52 PRO B C 1
ATOM 1785 O O . PRO B 1 52 ? 5.695 -4.602 -0.484 1 95.94 52 PRO B O 1
ATOM 1788 N N . SER B 1 53 ? 6.828 -2.684 -0.45 1 92.69 53 SER B N 1
ATOM 1789 C CA . SER B 1 53 ? 6.039 -2.164 0.662 1 92.69 53 SER B CA 1
ATOM 1790 C C . SER B 1 53 ? 4.598 -1.896 0.239 1 92.69 53 SER B C 1
ATOM 1792 O O . SER B 1 53 ? 3.705 -1.802 1.084 1 92.69 53 SER B O 1
ATOM 1794 N N . GLU B 1 54 ? 4.312 -1.729 -1.006 1 95.44 54 GLU B N 1
ATOM 1795 C CA . GLU B 1 54 ? 2.984 -1.441 -1.536 1 95.44 54 GLU B CA 1
ATOM 1796 C C . GLU B 1 54 ? 2.219 -2.727 -1.836 1 95.44 54 GLU B C 1
ATOM 1798 O O . GLU B 1 54 ? 1.045 -2.684 -2.209 1 95.44 54 GLU B O 1
ATOM 1803 N N . SER B 1 55 ? 2.91 -3.916 -1.66 1 97.31 55 SER B N 1
ATOM 1804 C CA . SER B 1 55 ? 2.33 -5.191 -2.064 1 97.31 55 SER B CA 1
ATOM 1805 C C . SER B 1 55 ? 2.58 -6.27 -1.016 1 97.31 55 SER B C 1
ATOM 1807 O O . SER B 1 55 ? 2.797 -7.438 -1.355 1 97.31 55 SER B O 1
ATOM 1809 N N . VAL B 1 56 ? 2.525 -5.836 0.232 1 95.06 56 VAL B N 1
ATOM 1810 C CA . VAL B 1 56 ? 2.789 -6.742 1.345 1 95.06 56 VAL B CA 1
ATOM 1811 C C . VAL B 1 56 ? 1.623 -7.715 1.507 1 95.06 56 VAL B C 1
ATOM 1813 O O . VAL B 1 56 ? 1.83 -8.914 1.701 1 95.06 56 VAL B O 1
ATOM 1816 N N . GLU B 1 57 ? 0.384 -7.219 1.427 1 95.5 57 GLU B N 1
ATOM 1817 C CA . GLU B 1 57 ? -0.821 -8.031 1.585 1 95.5 57 GLU B CA 1
ATOM 1818 C C . GLU B 1 57 ? -1.366 -8.477 0.233 1 95.5 57 GLU B C 1
ATOM 1820 O O . GLU B 1 57 ? -1.162 -7.801 -0.779 1 95.5 57 GLU B O 1
ATOM 1825 N N . ALA B 1 58 ? -2.098 -9.547 0.296 1 97.88 58 ALA B N 1
ATOM 1826 C CA . ALA B 1 58 ? -2.699 -10.055 -0.935 1 97.88 58 ALA B CA 1
ATOM 1827 C C . ALA B 1 58 ? -3.631 -9.016 -1.559 1 97.88 58 ALA B C 1
ATOM 1829 O O . ALA B 1 58 ? -4.359 -8.32 -0.848 1 97.88 58 ALA B O 1
ATOM 1830 N N . PRO B 1 59 ? -3.619 -8.977 -2.861 1 98.25 59 PRO B N 1
ATOM 1831 C CA . PRO B 1 59 ? -4.48 -8.023 -3.564 1 98.25 59 PRO B CA 1
ATOM 1832 C C . PRO B 1 59 ? -5.922 -8.516 -3.686 1 98.25 59 PRO B C 1
ATOM 1834 O O . PRO B 1 59 ? -6.203 -9.688 -3.439 1 98.25 59 PRO B O 1
ATOM 1837 N N . ARG B 1 60 ? -6.781 -7.598 -3.996 1 97.31 60 ARG B N 1
ATOM 1838 C CA . ARG B 1 60 ? -8.109 -7.934 -4.504 1 97.31 60 ARG B CA 1
ATOM 1839 C C . ARG B 1 60 ? -8.055 -8.242 -5.996 1 97.31 60 ARG B C 1
ATOM 1841 O O . ARG B 1 60 ? -7.301 -7.617 -6.742 1 97.31 60 ARG B O 1
ATOM 1848 N N . ILE B 1 61 ? -8.898 -9.18 -6.418 1 98.19 61 ILE B N 1
ATOM 1849 C CA . ILE B 1 61 ? -8.969 -9.5 -7.84 1 98.19 61 ILE B CA 1
ATOM 1850 C C . ILE B 1 61 ? -10.414 -9.422 -8.312 1 98.19 61 ILE B C 1
ATOM 1852 O O . ILE B 1 61 ? -11.344 -9.594 -7.523 1 98.19 61 ILE B O 1
ATOM 1856 N N . SER B 1 62 ? -10.602 -9.039 -9.516 1 97.06 62 SER B N 1
ATOM 1857 C CA . SER B 1 62 ? -11.906 -9.078 -10.172 1 97.06 62 SER B CA 1
ATOM 1858 C C . SER B 1 62 ? -11.781 -9.547 -11.617 1 97.06 62 SER B C 1
ATOM 1860 O O . SER B 1 62 ? -10.734 -9.383 -12.242 1 97.06 62 SER B O 1
ATOM 1862 N N . PHE B 1 63 ? -12.836 -10.172 -12.117 1 94.5 63 PHE B N 1
ATOM 1863 C CA . PHE B 1 63 ? -12.891 -10.727 -13.461 1 94.5 63 PHE B CA 1
ATOM 1864 C C . PHE B 1 63 ? -13.953 -10.016 -14.297 1 94.5 63 PHE B C 1
ATOM 1866 O O . PHE B 1 63 ? -15.008 -9.641 -13.781 1 94.5 63 PHE B O 1
ATOM 1873 N N . ALA B 1 64 ? -13.641 -9.836 -15.5 1 93.19 64 ALA B N 1
ATOM 1874 C CA . ALA B 1 64 ? -14.656 -9.508 -16.5 1 93.19 64 ALA B CA 1
ATOM 1875 C C . ALA B 1 64 ? -14.609 -10.5 -17.672 1 93.19 64 ALA B C 1
ATOM 1877 O O . ALA B 1 64 ? -13.562 -11.086 -17.953 1 93.19 64 ALA B O 1
ATOM 1878 N N . ASN B 1 65 ? -15.703 -10.789 -18.328 1 91.88 65 ASN B N 1
ATOM 1879 C CA . ASN B 1 65 ? -15.844 -11.75 -19.422 1 91.88 65 ASN B CA 1
ATOM 1880 C C . ASN B 1 65 ? -15.5 -13.164 -18.969 1 91.88 65 ASN B C 1
ATOM 1882 O O . ASN B 1 65 ? -14.82 -13.906 -19.672 1 91.88 65 ASN B O 1
ATOM 1886 N N . SER B 1 66 ? -15.883 -13.477 -17.719 1 90.5 66 SER B N 1
ATOM 1887 C CA . SER B 1 66 ? -15.664 -14.805 -17.156 1 90.5 66 SER B CA 1
ATOM 1888 C C . SER B 1 66 ? -16.891 -15.688 -17.344 1 90.5 66 SER B C 1
ATOM 1890 O O . SER B 1 66 ? -18 -15.195 -17.562 1 90.5 66 SER B O 1
ATOM 1892 N N . ASP B 1 67 ? -16.672 -16.875 -17.281 1 93.38 67 ASP B N 1
ATOM 1893 C CA . ASP B 1 67 ? -17.734 -17.859 -17.328 1 93.38 67 ASP B CA 1
ATOM 1894 C C . ASP B 1 67 ? -18.359 -18.078 -15.953 1 93.38 67 ASP B C 1
ATOM 1896 O O . ASP B 1 67 ? -17.703 -18.609 -15.055 1 93.38 67 ASP B O 1
ATOM 1900 N N . ARG B 1 68 ? -19.625 -17.812 -15.883 1 91.94 68 ARG B N 1
ATOM 1901 C CA . ARG B 1 68 ? -20.297 -17.781 -14.594 1 91.94 68 ARG B CA 1
ATOM 1902 C C . ARG B 1 68 ? -20.375 -19.172 -13.977 1 91.94 68 ARG B C 1
ATOM 1904 O O . ARG B 1 68 ? -20.562 -19.312 -12.766 1 91.94 68 ARG B O 1
ATOM 1911 N N . HIS B 1 69 ? -20.156 -20.172 -14.758 1 93.69 69 HIS B N 1
ATOM 1912 C CA . HIS B 1 69 ? -20.297 -21.531 -14.258 1 93.69 69 HIS B CA 1
ATOM 1913 C C . HIS B 1 69 ? -18.938 -22.172 -14.016 1 93.69 69 HIS B C 1
ATOM 1915 O O . HIS B 1 69 ? -18.844 -23.359 -13.695 1 93.69 69 HIS B O 1
ATOM 1921 N N . SER B 1 70 ? -17.922 -21.344 -14.164 1 96.62 70 SER B N 1
ATOM 1922 C CA . SER B 1 70 ? -16.578 -21.891 -14.039 1 96.62 70 SER B CA 1
ATOM 1923 C C . SER B 1 70 ? -15.883 -21.391 -12.781 1 96.62 70 SER B C 1
ATOM 1925 O O . SER B 1 70 ? -16.344 -20.438 -12.148 1 96.62 70 SER B O 1
ATOM 1927 N N . GLN B 1 71 ? -14.93 -22.156 -12.398 1 98.44 71 GLN B N 1
ATOM 1928 C CA . GLN B 1 71 ? -13.992 -21.719 -11.367 1 98.44 71 GLN B CA 1
ATOM 1929 C C . GLN B 1 71 ? -12.586 -21.547 -11.938 1 98.44 71 GLN B C 1
ATOM 1931 O O . GLN B 1 71 ? -12.281 -22.047 -13.016 1 98.44 71 GLN B O 1
ATOM 1936 N N . TYR B 1 72 ? -11.797 -20.797 -11.219 1 98.75 72 TYR B N 1
ATOM 1937 C CA . TYR B 1 72 ? -10.5 -20.375 -11.75 1 98.75 72 TYR B CA 1
ATOM 1938 C C . TYR B 1 72 ? -9.391 -20.641 -10.734 1 98.75 72 TYR B C 1
ATOM 1940 O O . TYR B 1 72 ? -9.664 -20.797 -9.547 1 98.75 72 TYR B O 1
ATOM 1948 N N . THR B 1 73 ? -8.195 -20.75 -11.211 1 98.75 73 THR B N 1
ATOM 1949 C CA . THR B 1 73 ? -6.965 -20.844 -10.43 1 98.75 73 THR B CA 1
ATOM 1950 C C . THR B 1 73 ? -6.047 -19.656 -10.75 1 98.75 73 THR B C 1
ATOM 1952 O O . THR B 1 73 ? -5.84 -19.328 -11.914 1 98.75 73 THR B O 1
ATOM 1955 N N . LEU B 1 74 ? -5.535 -19.016 -9.688 1 98.88 74 LEU B N 1
ATOM 1956 C CA . LEU B 1 74 ? -4.59 -17.906 -9.828 1 98.88 74 LEU B CA 1
ATOM 1957 C C . LEU B 1 74 ? -3.248 -18.266 -9.195 1 98.88 74 LEU B C 1
ATOM 1959 O O . LEU B 1 74 ? -3.191 -18.672 -8.039 1 98.88 74 LEU B O 1
ATOM 1963 N N . LEU B 1 75 ? -2.232 -18.109 -9.977 1 98.88 75 LEU B N 1
ATOM 1964 C CA . LEU B 1 75 ? -0.867 -18.266 -9.484 1 98.88 75 LEU B CA 1
ATOM 1965 C C . LEU B 1 75 ? -0.111 -16.953 -9.547 1 98.88 75 LEU B C 1
ATOM 1967 O O . LEU B 1 75 ? -0.328 -16.141 -10.453 1 98.88 75 LEU B O 1
ATOM 1971 N N . LEU B 1 76 ? 0.792 -16.734 -8.641 1 98.94 76 LEU B N 1
ATOM 1972 C CA . LEU B 1 76 ? 1.79 -15.672 -8.688 1 98.94 76 LEU B CA 1
ATOM 1973 C C . LEU B 1 76 ? 3.199 -16.25 -8.586 1 98.94 76 LEU B C 1
ATOM 1975 O O . LEU B 1 76 ? 3.533 -16.906 -7.602 1 98.94 76 LEU B O 1
ATOM 1979 N N . ILE B 1 77 ? 4.031 -15.938 -9.539 1 98.94 77 ILE B N 1
ATOM 1980 C CA . ILE B 1 77 ? 5.375 -16.5 -9.547 1 98.94 77 ILE B CA 1
ATOM 1981 C C . ILE B 1 77 ? 6.402 -15.391 -9.766 1 98.94 77 ILE B C 1
ATOM 1983 O O . ILE B 1 77 ? 6.086 -14.352 -10.352 1 98.94 77 ILE B O 1
ATOM 1987 N N . ASP B 1 78 ? 7.566 -15.594 -9.289 1 98.81 78 ASP B N 1
ATOM 1988 C CA . ASP B 1 78 ? 8.773 -14.805 -9.516 1 98.81 78 ASP B CA 1
ATOM 1989 C C . ASP B 1 78 ? 9.875 -15.648 -10.156 1 98.81 78 ASP B C 1
ATOM 1991 O O . ASP B 1 78 ? 10.5 -16.469 -9.484 1 98.81 78 ASP B O 1
ATOM 1995 N N . PRO B 1 79 ? 10.109 -15.5 -11.414 1 98.56 79 PRO B N 1
ATOM 1996 C CA . PRO B 1 79 ? 11.125 -16.328 -12.078 1 98.56 79 PRO B CA 1
ATOM 1997 C C . PRO B 1 79 ? 12.547 -15.812 -11.852 1 98.56 79 PRO B C 1
ATOM 1999 O O . PRO B 1 79 ? 13.508 -16.422 -12.328 1 98.56 79 PRO B O 1
ATOM 2002 N N . ASP B 1 80 ? 12.742 -14.789 -11.102 1 98.5 80 ASP B N 1
ATOM 2003 C CA . ASP B 1 80 ? 13.992 -14.031 -11.133 1 98.5 80 ASP B CA 1
ATOM 2004 C C . ASP B 1 80 ? 14.781 -14.211 -9.836 1 98.5 80 ASP B C 1
ATOM 2006 O O . ASP B 1 80 ? 15.578 -13.344 -9.461 1 98.5 80 ASP B O 1
ATOM 2010 N N . VAL B 1 81 ? 14.586 -15.234 -9.219 1 96.94 81 VAL B N 1
ATOM 2011 C CA . VAL B 1 81 ? 15.242 -15.453 -7.938 1 96.94 81 VAL B CA 1
ATOM 2012 C C . VAL B 1 81 ? 16.562 -16.203 -8.148 1 96.94 81 VAL B C 1
ATOM 2014 O O . VAL B 1 81 ? 16.562 -17.281 -8.742 1 96.94 81 VAL B O 1
ATOM 2017 N N . PRO B 1 82 ? 17.766 -15.828 -7.594 1 97 82 PRO B N 1
ATOM 2018 C CA . PRO B 1 82 ? 17.922 -14.609 -6.805 1 97 82 PRO B CA 1
ATOM 2019 C C . PRO B 1 82 ? 18 -13.352 -7.672 1 97 82 PRO B C 1
ATOM 2021 O O . PRO B 1 82 ? 17.781 -12.242 -7.176 1 97 82 PRO B O 1
ATOM 2024 N N . THR B 1 83 ? 18.375 -13.523 -8.961 1 97 83 THR B N 1
ATOM 2025 C CA . THR B 1 83 ? 18.406 -12.414 -9.906 1 97 83 THR B CA 1
ATOM 2026 C C . THR B 1 83 ? 17.906 -12.859 -11.281 1 97 83 THR B C 1
ATOM 2028 O O . THR B 1 83 ? 17.938 -14.055 -11.594 1 97 83 THR B O 1
ATOM 2031 N N . LYS B 1 84 ? 17.453 -11.891 -12.016 1 96.88 84 LYS B N 1
ATOM 2032 C CA . LYS B 1 84 ? 17 -12.211 -13.375 1 96.88 84 LYS B CA 1
ATOM 2033 C C . LYS B 1 84 ? 18.141 -12.82 -14.188 1 96.88 84 LYS B C 1
ATOM 2035 O O . LYS B 1 84 ? 17.906 -13.719 -15.008 1 96.88 84 LYS B O 1
ATOM 2040 N N . GLU B 1 85 ? 19.297 -12.336 -13.969 1 95.5 85 GLU B N 1
ATOM 2041 C CA . GLU B 1 85 ? 20.469 -12.781 -14.727 1 95.5 85 GLU B CA 1
ATOM 2042 C C . GLU B 1 85 ? 20.906 -14.18 -14.305 1 95.5 85 GLU B C 1
ATOM 2044 O O . GLU B 1 85 ? 21.438 -14.945 -15.117 1 95.5 85 GLU B O 1
ATOM 2049 N N . ASP B 1 86 ? 20.734 -14.531 -13.086 1 96.25 86 ASP B N 1
ATOM 2050 C CA . ASP B 1 86 ? 21.047 -15.852 -12.555 1 96.25 86 ASP B CA 1
ATOM 205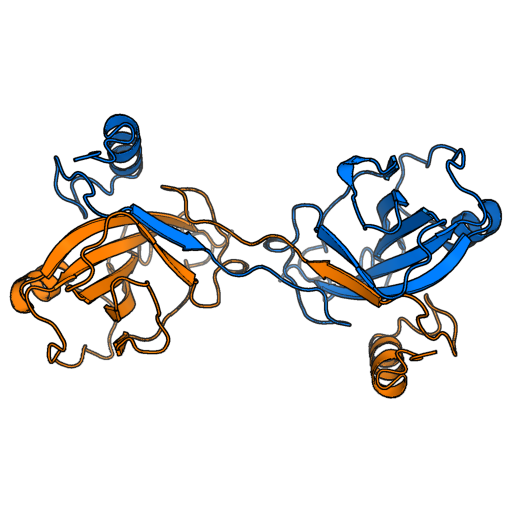1 C C . ASP B 1 86 ? 19.906 -16.406 -11.703 1 96.25 86 ASP B C 1
ATOM 2053 O O . ASP B 1 86 ? 20.016 -16.469 -10.477 1 96.25 86 ASP B O 1
ATOM 2057 N N . PRO B 1 87 ? 18.859 -16.859 -12.375 1 96.31 87 PRO B N 1
ATOM 2058 C CA . PRO B 1 87 ? 17.656 -17.281 -11.656 1 96.31 87 PRO B CA 1
ATOM 2059 C C . PRO B 1 87 ? 17.734 -18.734 -11.195 1 96.31 87 PRO B C 1
ATOM 2061 O O . PRO B 1 87 ? 16.844 -19.531 -11.492 1 96.31 87 PRO B O 1
ATOM 2064 N N . SER B 1 88 ? 18.688 -19.078 -10.312 1 96.44 88 SER B N 1
ATOM 2065 C CA . SER B 1 88 ? 19.016 -20.438 -9.93 1 96.44 88 SER B CA 1
ATOM 2066 C C . SER B 1 88 ? 18 -21.016 -8.945 1 96.44 88 SER B C 1
ATOM 2068 O O . SER B 1 88 ? 17.953 -22.219 -8.711 1 96.44 88 SER B O 1
ATOM 2070 N N . ASN B 1 89 ? 17.188 -20.188 -8.414 1 96.38 89 ASN B N 1
ATOM 2071 C CA . ASN B 1 89 ? 16.203 -20.656 -7.449 1 96.38 89 ASN B CA 1
ATOM 2072 C C . ASN B 1 89 ? 14.781 -20.375 -7.934 1 96.38 89 ASN B C 1
ATOM 2074 O O . ASN B 1 89 ? 13.828 -20.469 -7.156 1 96.38 89 ASN B O 1
ATOM 2078 N N . GLY B 1 90 ? 14.664 -20 -9.227 1 96.38 90 GLY B N 1
ATOM 2079 C CA . GLY B 1 90 ? 13.359 -19.656 -9.773 1 96.38 90 GLY B CA 1
ATOM 2080 C C . GLY B 1 90 ? 12.727 -20.797 -10.547 1 96.38 90 GLY B C 1
ATOM 2081 O O . GLY B 1 90 ? 13.406 -21.766 -10.914 1 96.38 90 GLY B O 1
ATOM 2082 N N . PRO B 1 91 ? 11.406 -20.594 -10.82 1 98.38 91 PRO B N 1
ATOM 2083 C CA . PRO B 1 91 ? 10.414 -19.641 -10.336 1 98.38 91 PRO B CA 1
ATOM 2084 C C . PRO B 1 91 ? 10.047 -19.844 -8.867 1 98.38 91 PRO B C 1
ATOM 2086 O O . PRO B 1 91 ? 9.961 -20.984 -8.406 1 98.38 91 PRO B O 1
ATOM 2089 N N . PHE B 1 92 ? 9.914 -18.812 -8.102 1 98.81 92 PHE B N 1
ATOM 2090 C CA . PHE B 1 92 ? 9.43 -18.875 -6.73 1 98.81 92 PHE B CA 1
ATOM 2091 C C . PHE B 1 92 ? 7.91 -18.734 -6.688 1 9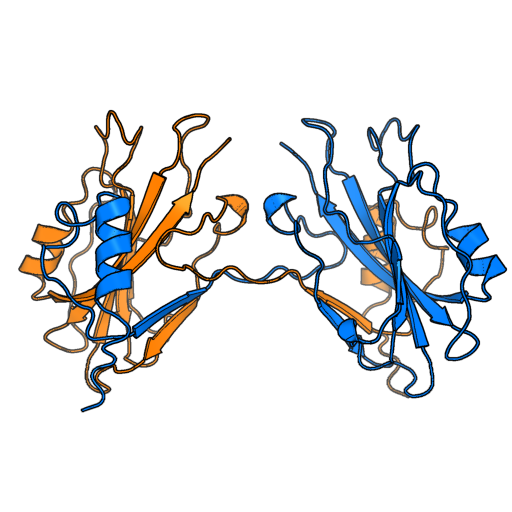8.81 92 PHE B C 1
ATOM 2093 O O . PHE B 1 92 ? 7.34 -17.859 -7.336 1 98.81 92 PHE B O 1
ATOM 2100 N N . ARG B 1 93 ? 7.195 -19.594 -5.98 1 98.88 93 ARG B N 1
ATOM 2101 C CA . ARG B 1 93 ? 5.742 -19.609 -5.844 1 98.88 93 ARG B CA 1
ATOM 2102 C C . ARG B 1 93 ? 5.285 -18.641 -4.754 1 98.88 93 ARG B C 1
ATOM 2104 O O . ARG B 1 93 ? 5.363 -18.953 -3.564 1 98.88 93 ARG B O 1
ATOM 2111 N N . HIS B 1 94 ? 4.789 -17.562 -5.137 1 98.94 94 HIS B N 1
ATOM 2112 C CA . HIS B 1 94 ? 4.363 -16.562 -4.172 1 98.94 94 HIS B CA 1
ATOM 2113 C C . HIS B 1 94 ? 2.912 -16.781 -3.75 1 98.94 94 HIS B C 1
ATOM 2115 O O . HIS B 1 94 ? 2.514 -16.375 -2.654 1 98.94 94 HIS B O 1
ATOM 2121 N N . TRP B 1 95 ? 2.096 -17.406 -4.633 1 98.88 95 TRP B N 1
ATOM 2122 C CA . TRP B 1 95 ? 0.674 -17.562 -4.348 1 98.88 95 TRP B CA 1
ATOM 2123 C C . TRP B 1 95 ? 0.059 -18.656 -5.211 1 98.88 95 TRP B C 1
ATOM 2125 O O . TRP B 1 95 ? 0.455 -18.844 -6.367 1 98.88 95 TRP B O 1
ATOM 2135 N N . ALA B 1 96 ? -0.791 -19.406 -4.707 1 98.88 96 ALA B N 1
ATOM 2136 C CA . ALA B 1 96 ? -1.632 -20.344 -5.445 1 98.88 96 ALA B CA 1
ATOM 2137 C C . ALA B 1 96 ? -3.025 -20.438 -4.828 1 98.88 96 ALA B C 1
ATOM 2139 O O . ALA B 1 96 ? -3.195 -20.984 -3.736 1 98.88 96 ALA B O 1
ATOM 2140 N N . VAL B 1 97 ? -3.98 -19.922 -5.539 1 98.75 97 VAL B N 1
ATOM 2141 C CA . VAL B 1 97 ? -5.371 -19.938 -5.098 1 98.75 97 VAL B CA 1
ATOM 2142 C C . VAL B 1 97 ? -6.23 -20.688 -6.117 1 98.75 97 VAL B C 1
ATOM 2144 O O . VAL B 1 97 ? -6.051 -20.516 -7.328 1 98.75 97 VAL B O 1
ATOM 2147 N N . VAL B 1 98 ? -7.125 -21.516 -5.598 1 98.75 98 VAL B N 1
ATOM 2148 C CA . VAL B 1 98 ? -7.891 -22.391 -6.48 1 98.75 98 VAL B CA 1
ATOM 2149 C C . VAL B 1 98 ? -9.375 -22.266 -6.164 1 98.75 98 VAL B C 1
ATOM 2151 O O . VAL B 1 98 ? -9.758 -21.672 -5.152 1 98.75 98 VAL B O 1
ATOM 2154 N N . ASN B 1 99 ? -10.203 -22.703 -7.152 1 98.69 99 ASN B N 1
ATOM 2155 C CA . ASN B 1 99 ? -11.656 -22.719 -7.012 1 98.69 99 ASN B CA 1
ATOM 2156 C C . ASN B 1 99 ? -12.211 -21.328 -6.758 1 98.69 99 ASN B C 1
ATOM 2158 O O . ASN B 1 99 ? -13.102 -21.141 -5.926 1 98.69 99 ASN B O 1
ATOM 2162 N N . ILE B 1 100 ? -11.617 -20.422 -7.445 1 98.5 100 ILE B N 1
ATOM 2163 C CA . ILE B 1 100 ? -12.109 -19.047 -7.391 1 98.5 100 ILE B CA 1
ATOM 2164 C C . ILE B 1 100 ? -13.398 -18.922 -8.203 1 98.5 100 ILE B C 1
ATOM 2166 O O . ILE B 1 100 ? -13.406 -19.234 -9.398 1 98.5 100 ILE B O 1
ATOM 2170 N N . PRO B 1 101 ? -14.484 -18.422 -7.531 1 97.75 101 PRO B N 1
ATOM 2171 C CA . PRO B 1 101 ? -15.695 -18.219 -8.328 1 97.75 101 PRO B CA 1
ATOM 2172 C C . PRO B 1 101 ? -15.531 -17.109 -9.375 1 97.75 101 PRO B C 1
ATOM 2174 O O . PRO B 1 101 ? -14.617 -16.297 -9.266 1 97.75 101 PRO B O 1
ATOM 2177 N N . SER B 1 102 ? -16.406 -17.172 -10.383 1 95.88 102 SER B N 1
ATOM 2178 C CA . SER B 1 102 ? -16.344 -16.203 -11.477 1 95.88 102 SER B CA 1
ATOM 2179 C C . SER B 1 102 ? -16.469 -14.781 -10.961 1 95.88 102 SER B C 1
ATOM 2181 O O . SER B 1 102 ? -16.094 -13.828 -11.641 1 95.88 102 SER B O 1
ATOM 2183 N N . SER B 1 103 ? -16.938 -14.539 -9.695 1 93.75 103 SER B N 1
ATOM 2184 C CA . SER B 1 103 ? -17.062 -13.227 -9.07 1 93.75 103 SER B CA 1
ATOM 2185 C C . SER B 1 103 ? -15.711 -12.688 -8.633 1 93.75 103 SER B C 1
ATOM 2187 O O . SER B 1 103 ? -15.578 -11.5 -8.32 1 93.75 103 SER B O 1
ATOM 2189 N N . GLY B 1 104 ? -14.766 -13.586 -8.578 1 95.69 104 GLY B N 1
ATOM 2190 C CA . GLY B 1 104 ? -13.461 -13.18 -8.07 1 95.69 104 GLY B CA 1
ATOM 2191 C C . GLY B 1 104 ? -13.391 -13.172 -6.555 1 95.69 104 GLY B C 1
ATOM 2192 O O . GLY B 1 104 ? -12.422 -12.68 -5.977 1 95.69 104 GLY B O 1
ATOM 2193 N N . ASN B 1 105 ? -14.43 -13.672 -5.887 1 95.44 105 ASN B N 1
ATOM 2194 C CA . ASN B 1 105 ? -14.477 -13.68 -4.43 1 95.44 105 ASN B CA 1
ATOM 2195 C C . ASN B 1 105 ? -13.461 -14.656 -3.842 1 95.44 105 ASN B C 1
ATOM 2197 O O . ASN B 1 105 ? -13.719 -15.867 -3.793 1 95.44 105 ASN B O 1
ATOM 2201 N N . LEU B 1 106 ? -12.406 -14.133 -3.195 1 97.25 106 LEU B N 1
ATOM 2202 C CA . LEU B 1 106 ? -11.305 -14.938 -2.686 1 97.25 106 LEU B CA 1
ATOM 2203 C C . LEU B 1 106 ? -11.656 -15.555 -1.336 1 97.25 106 LEU B C 1
ATOM 2205 O O . LEU B 1 106 ? -11.008 -16.5 -0.89 1 97.25 106 LEU B O 1
ATOM 2209 N N . ALA B 1 107 ? -12.711 -14.945 -0.713 1 95.56 107 ALA B N 1
ATOM 2210 C CA . ALA B 1 107 ? -13.086 -15.406 0.621 1 95.56 107 ALA B CA 1
ATOM 2211 C C . ALA B 1 107 ? -13.586 -16.844 0.585 1 95.56 107 ALA B C 1
ATOM 2213 O O . ALA B 1 107 ? -13.477 -17.578 1.575 1 95.56 107 ALA B O 1
ATOM 2214 N N . VAL B 1 108 ? -14.039 -17.344 -0.466 1 95.75 108 VAL B N 1
ATOM 2215 C CA . VAL B 1 108 ? -14.602 -18.688 -0.553 1 95.75 108 VAL B CA 1
ATOM 2216 C C . VAL B 1 108 ? -13.711 -19.562 -1.435 1 95.75 108 VAL B C 1
ATOM 2218 O O . VAL B 1 108 ? -14.094 -20.672 -1.795 1 95.75 108 VAL B O 1
ATOM 2221 N N . ALA B 1 109 ? -12.633 -19.062 -1.931 1 98 109 ALA B N 1
ATOM 2222 C CA . ALA B 1 109 ? -11.68 -19.797 -2.75 1 98 109 ALA B CA 1
ATOM 2223 C C . ALA B 1 109 ? -10.789 -20.688 -1.884 1 98 109 ALA B C 1
ATOM 2225 O O . ALA B 1 109 ? -10.859 -20.641 -0.653 1 98 109 ALA B O 1
ATOM 2226 N N . GLY B 1 110 ? -10.023 -21.578 -2.506 1 97.94 110 GLY B N 1
ATOM 2227 C CA . GLY B 1 110 ? -9.07 -22.422 -1.809 1 97.94 110 GLY B CA 1
ATOM 2228 C C . GLY B 1 110 ? -7.648 -21.891 -1.856 1 97.94 110 GLY B C 1
ATOM 2229 O O . GLY B 1 110 ? -7.086 -21.703 -2.938 1 97.94 110 GLY B O 1
ATOM 2230 N N . GLN B 1 111 ? -7.031 -21.672 -0.668 1 97.69 111 GLN B N 1
ATOM 2231 C CA . GLN B 1 111 ? -5.652 -21.203 -0.583 1 97.69 111 GLN B CA 1
ATOM 2232 C C . GLN B 1 111 ? -4.676 -22.375 -0.577 1 97.69 111 GLN B C 1
ATOM 2234 O O . GLN B 1 111 ? -4.293 -22.859 0.488 1 97.69 111 GLN B O 1
ATOM 2239 N N . LEU B 1 112 ? -4.184 -22.812 -1.755 1 98 112 LEU B N 1
ATOM 2240 C CA . LEU B 1 112 ? -3.227 -23.906 -1.841 1 98 112 LEU B CA 1
ATOM 2241 C C . LEU B 1 112 ? -1.854 -23.469 -1.337 1 98 112 LEU B C 1
ATOM 2243 O O . LEU B 1 112 ? -1.114 -24.281 -0.764 1 98 112 LEU B O 1
ATOM 2247 N N . SER B 1 113 ? -1.415 -22.281 -1.561 1 98.5 113 SER B N 1
ATOM 2248 C CA . SER B 1 113 ? -0.244 -21.594 -1.027 1 98.5 113 SER B CA 1
ATOM 2249 C C . SER B 1 113 ? -0.573 -20.156 -0.656 1 98.5 113 SER B C 1
ATOM 2251 O O . SER B 1 113 ? -0.976 -19.359 -1.511 1 98.5 113 SER B O 1
ATOM 2253 N N . THR B 1 114 ? -0.279 -19.828 0.574 1 98.06 114 THR B N 1
ATOM 2254 C CA . THR B 1 114 ? -0.633 -18.5 1.059 1 98.06 114 THR B CA 1
ATOM 2255 C C . THR B 1 114 ? 0.219 -17.438 0.38 1 98.06 114 THR B C 1
ATOM 2257 O O . THR B 1 114 ? 1.328 -17.719 -0.079 1 98.06 114 THR B O 1
ATOM 2260 N N . TYR B 1 115 ? -0.334 -16.266 0.335 1 98.69 115 TYR B N 1
ATOM 2261 C CA . TYR B 1 115 ? 0.32 -15.148 -0.331 1 98.69 115 TYR B CA 1
ATOM 2262 C C . TYR B 1 115 ? 1.587 -14.734 0.408 1 98.69 115 TYR B C 1
ATOM 2264 O O . TYR B 1 115 ? 1.576 -14.578 1.632 1 98.69 115 TYR B O 1
ATOM 2272 N N . ILE B 1 116 ? 2.664 -14.641 -0.323 1 98.44 116 ILE B N 1
ATOM 2273 C CA . ILE B 1 116 ? 3.893 -13.992 0.127 1 98.44 116 ILE B CA 1
ATOM 2274 C C . ILE B 1 116 ? 4.211 -12.805 -0.775 1 98.44 116 ILE B C 1
ATOM 2276 O O . ILE B 1 116 ? 4.391 -12.961 -1.984 1 98.44 116 ILE B O 1
ATOM 2280 N N . GLY B 1 117 ? 4.277 -11.625 -0.229 1 98.19 117 GLY B N 1
ATOM 2281 C CA . GLY B 1 117 ? 4.574 -10.445 -1.02 1 98.19 117 GLY B CA 1
ATOM 2282 C C . GLY B 1 117 ? 5.98 -10.445 -1.588 1 98.19 117 GLY B C 1
ATOM 2283 O O . GLY B 1 117 ? 6.828 -11.234 -1.166 1 98.19 117 GLY B O 1
ATOM 2284 N N . PRO B 1 118 ? 6.254 -9.547 -2.551 1 97.94 118 PRO B N 1
ATOM 2285 C CA . PRO B 1 118 ? 7.574 -9.414 -3.166 1 97.94 118 PRO B CA 1
ATOM 2286 C C . PRO B 1 118 ? 8.68 -9.18 -2.141 1 97.94 118 PRO B C 1
ATOM 2288 O O . PRO B 1 118 ? 8.531 -8.352 -1.24 1 97.94 118 PRO B O 1
ATOM 2291 N N . GLN B 1 119 ? 9.789 -9.891 -2.277 1 95.62 119 GLN B N 1
ATOM 2292 C CA . GLN B 1 119 ? 10.977 -9.727 -1.449 1 95.62 119 GLN B CA 1
ATOM 2293 C C . GLN B 1 119 ? 12.25 -9.867 -2.279 1 95.62 119 GLN B C 1
ATOM 2295 O O . GLN B 1 119 ? 13.117 -10.68 -1.952 1 95.62 119 GLN B O 1
ATOM 2300 N N . PRO B 1 120 ? 12.32 -9.086 -3.361 1 96.38 120 PRO B N 1
ATOM 2301 C CA . PRO B 1 120 ? 13.578 -9.188 -4.102 1 96.38 120 PRO B CA 1
ATOM 2302 C C . PRO B 1 120 ? 14.797 -8.852 -3.238 1 96.38 120 PRO B C 1
ATOM 2304 O O . PRO B 1 120 ? 14.75 -7.926 -2.426 1 96.38 120 PRO B O 1
ATOM 2307 N N . PRO B 1 121 ? 15.844 -9.68 -3.396 1 93.31 121 PRO B N 1
ATOM 2308 C CA . PRO B 1 121 ? 17.047 -9.328 -2.635 1 93.31 121 PRO B CA 1
ATOM 2309 C C . PRO B 1 121 ? 17.5 -7.898 -2.904 1 93.31 121 PRO B C 1
ATOM 2311 O O . PRO B 1 121 ? 17.281 -7.367 -3.994 1 93.31 121 PRO B O 1
ATOM 2314 N N . VAL B 1 122 ? 18.141 -7.328 -1.837 1 90.62 122 VAL B N 1
ATOM 2315 C CA . VAL B 1 122 ? 18.656 -5.969 -1.945 1 90.62 122 VAL B CA 1
ATOM 2316 C C . VAL B 1 122 ? 19.609 -5.867 -3.129 1 90.62 122 VAL B C 1
ATOM 2318 O O . VAL B 1 122 ? 20.484 -6.73 -3.309 1 90.62 122 VAL B O 1
ATOM 2321 N N . ASN B 1 123 ? 19.391 -4.949 -4.066 1 90.38 123 ASN B N 1
ATOM 2322 C CA . ASN B 1 123 ? 20.25 -4.621 -5.199 1 90.38 123 ASN B CA 1
ATOM 2323 C C . ASN B 1 123 ? 20.281 -5.746 -6.23 1 90.38 123 ASN B C 1
ATOM 2325 O O . ASN B 1 123 ? 21.297 -5.969 -6.887 1 90.38 123 ASN B O 1
ATOM 2329 N N . SER B 1 124 ? 19.219 -6.504 -6.293 1 94.06 124 SER B N 1
ATOM 2330 C CA . SER B 1 124 ? 19.156 -7.594 -7.262 1 94.06 124 SER B CA 1
ATOM 2331 C C . SER B 1 124 ? 18.5 -7.141 -8.562 1 94.06 124 SER B C 1
ATOM 2333 O O . SER B 1 124 ? 18.297 -7.941 -9.477 1 94.06 124 SER B O 1
ATOM 2335 N N . GLY B 1 125 ? 18.156 -5.898 -8.648 1 95.31 125 GLY B N 1
ATOM 2336 C CA . GLY B 1 125 ? 17.453 -5.402 -9.82 1 95.31 125 GLY B CA 1
ATOM 2337 C C . GLY B 1 125 ? 15.961 -5.664 -9.773 1 95.31 125 GLY B C 1
ATOM 2338 O O . GLY B 1 125 ? 15.414 -6.023 -8.727 1 95.31 125 GLY B O 1
ATOM 2339 N N . TYR B 1 126 ? 15.328 -5.406 -10.844 1 96.88 126 TYR B N 1
ATOM 2340 C CA . TYR B 1 126 ? 13.875 -5.578 -10.93 1 96.88 126 TYR B CA 1
ATOM 2341 C C . TYR B 1 126 ? 13.516 -7.047 -11.102 1 96.88 126 TYR B C 1
ATOM 2343 O O . TYR B 1 126 ? 14.164 -7.77 -11.859 1 96.88 126 TYR B O 1
ATOM 2351 N N . HIS B 1 127 ? 12.539 -7.52 -10.328 1 98.75 127 HIS B N 1
ATOM 2352 C CA . HIS B 1 127 ? 11.961 -8.852 -10.484 1 98.75 127 HIS B CA 1
ATOM 2353 C C . HIS B 1 127 ? 10.586 -8.773 -11.141 1 98.75 127 HIS B C 1
ATOM 2355 O O . HIS B 1 127 ? 9.828 -7.828 -10.898 1 98.75 127 HIS B O 1
ATOM 2361 N N . ARG B 1 128 ? 10.383 -9.75 -11.984 1 98.75 128 ARG B N 1
ATOM 2362 C CA . ARG B 1 128 ? 9.055 -9.898 -12.555 1 98.75 128 ARG B CA 1
ATOM 2363 C C . ARG B 1 128 ? 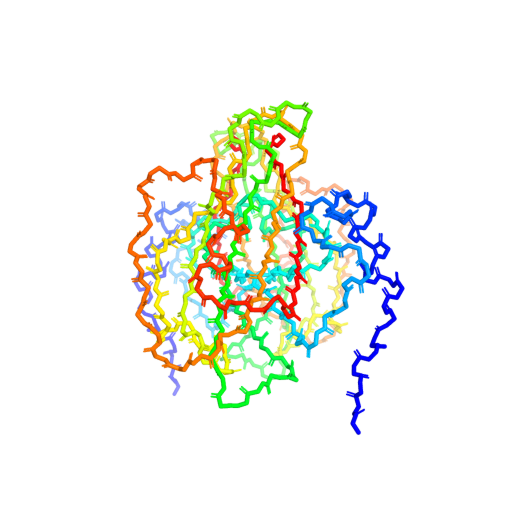8.156 -10.734 -11.656 1 98.75 128 ARG B C 1
ATOM 2365 O O . ARG B 1 128 ? 8.508 -11.867 -11.297 1 98.75 128 ARG B O 1
ATOM 2372 N N . TYR B 1 129 ? 7.016 -10.133 -11.234 1 98.94 129 TYR B N 1
ATOM 2373 C CA . TYR B 1 129 ? 5.973 -10.875 -10.539 1 98.94 129 TYR B CA 1
ATOM 2374 C C . TYR B 1 129 ? 4.785 -11.133 -11.461 1 98.94 129 TYR B C 1
ATOM 2376 O O . TYR B 1 129 ? 4.027 -10.211 -11.781 1 98.94 129 TYR B O 1
ATOM 2384 N N . ILE B 1 130 ? 4.574 -12.352 -11.812 1 98.94 130 ILE B N 1
ATOM 2385 C CA . ILE B 1 130 ? 3.688 -12.703 -12.914 1 98.94 130 ILE B CA 1
ATOM 2386 C C . ILE B 1 130 ? 2.457 -13.43 -12.375 1 98.94 130 ILE B C 1
ATOM 2388 O O . ILE B 1 130 ? 2.576 -14.5 -11.773 1 98.94 130 ILE B O 1
ATOM 2392 N N . PHE B 1 131 ? 1.327 -12.844 -12.594 1 98.94 131 PHE B N 1
ATOM 2393 C CA . PHE B 1 131 ? 0.056 -13.5 -12.32 1 98.94 131 PHE B CA 1
ATOM 2394 C C . PHE B 1 131 ? -0.382 -14.352 -13.508 1 98.94 131 PHE B C 1
ATOM 2396 O O . PHE B 1 131 ? -0.357 -13.891 -14.648 1 98.94 131 PHE B O 1
ATOM 2403 N N . LEU B 1 132 ? -0.788 -15.547 -13.258 1 98.81 132 LEU B N 1
ATOM 2404 C CA . LEU B 1 132 ? -1.346 -16.469 -14.242 1 98.81 132 LEU B CA 1
ATOM 2405 C C . LEU B 1 132 ? -2.73 -16.938 -13.82 1 98.81 132 LEU B C 1
ATOM 2407 O O . LEU B 1 132 ? -2.877 -17.578 -12.766 1 98.81 132 LEU B O 1
ATOM 2411 N N . LEU B 1 133 ? -3.664 -16.641 -14.641 1 98.75 133 LEU B N 1
ATOM 2412 C CA . LEU B 1 133 ? -5.035 -17.062 -14.367 1 98.75 133 LEU B CA 1
ATOM 2413 C C . LEU B 1 133 ? -5.449 -18.219 -15.273 1 98.75 133 LEU B C 1
ATOM 2415 O O . LEU B 1 133 ? -5.344 -18.109 -16.5 1 98.75 133 LEU B O 1
ATOM 2419 N N . TYR B 1 134 ? -5.949 -19.234 -14.672 1 98.75 134 TYR B N 1
ATOM 2420 C CA . TYR B 1 134 ? -6.375 -20.422 -15.398 1 98.75 134 TYR B CA 1
ATOM 2421 C C . TYR B 1 134 ? -7.859 -20.703 -15.172 1 98.75 134 TYR B C 1
ATOM 2423 O O . TYR B 1 134 ? -8.367 -20.516 -14.07 1 98.75 134 TYR B O 1
ATOM 2431 N N . LYS B 1 135 ? -8.531 -21.203 -16.203 1 98.5 135 LYS B N 1
ATOM 2432 C CA . LYS B 1 135 ? -9.875 -21.766 -16.078 1 98.5 135 LYS B CA 1
ATOM 2433 C C . LYS B 1 135 ? -9.805 -23.25 -15.734 1 98.5 135 LYS B C 1
ATOM 2435 O O . LYS B 1 135 ? -9.031 -24 -16.344 1 98.5 135 LYS B O 1
ATOM 2440 N N . GLN B 1 136 ? -10.555 -23.641 -14.742 1 98.44 136 GLN B N 1
ATOM 2441 C CA . GLN B 1 136 ? -10.625 -25.047 -14.344 1 98.44 136 GLN B CA 1
ATOM 2442 C C . GLN B 1 136 ? -11.633 -25.812 -15.195 1 98.44 136 GLN B C 1
ATOM 2444 O O . GLN B 1 136 ? -12.688 -25.281 -15.547 1 98.44 136 GLN B O 1
ATOM 2449 N N . ALA B 1 137 ? -11.328 -27.016 -15.477 1 96.94 137 ALA B N 1
ATOM 2450 C CA . ALA B 1 137 ? -12.188 -27.859 -16.312 1 96.94 137 ALA B CA 1
ATOM 2451 C C . ALA B 1 137 ? -13.469 -28.219 -15.57 1 96.94 137 ALA B C 1
ATOM 2453 O O . ALA B 1 137 ? -14.5 -28.484 -16.188 1 96.94 137 ALA B O 1
ATOM 2454 N N . SER B 1 138 ? -13.383 -28.344 -14.242 1 95.81 138 SER B N 1
ATOM 2455 C CA . SER B 1 138 ? -14.539 -28.672 -13.406 1 95.81 138 SER B CA 1
ATOM 2456 C C . SER B 1 138 ? -14.594 -27.781 -12.172 1 95.81 138 SER B C 1
ATOM 2458 O O . SER B 1 138 ? -13.617 -27.109 -11.836 1 95.81 138 SER B O 1
ATOM 2460 N N . VAL B 1 139 ? -15.797 -27.766 -11.609 1 96.06 139 VAL B N 1
ATOM 2461 C CA . VAL B 1 139 ? -15.984 -26.969 -10.398 1 96.06 139 VAL B CA 1
ATOM 2462 C C . VAL B 1 139 ? -15.734 -27.844 -9.172 1 96.06 139 VAL B C 1
ATOM 2464 O O . VAL B 1 139 ? -15.891 -29.062 -9.219 1 96.06 139 VAL B O 1
ATOM 2467 N N . ASN B 1 140 ? -15.312 -27.141 -8.109 1 95.88 140 ASN B N 1
ATOM 2468 C CA . ASN B 1 140 ? -15.039 -27.781 -6.824 1 95.88 140 ASN B CA 1
ATOM 2469 C C . ASN B 1 140 ? -14.062 -28.938 -6.969 1 95.88 140 ASN B C 1
ATOM 2471 O O . ASN B 1 140 ? -14.328 -30.047 -6.492 1 95.88 140 ASN B O 1
ATOM 2475 N N . LYS B 1 141 ? -12.992 -28.656 -7.703 1 96.25 141 LYS B N 1
ATOM 2476 C CA . LYS B 1 141 ? -11.945 -29.656 -7.926 1 96.25 141 LYS B CA 1
ATOM 2477 C C . LYS B 1 141 ? -11.141 -29.891 -6.656 1 96.25 141 LYS B C 1
ATOM 2479 O O . LYS B 1 141 ? -10.883 -28.969 -5.891 1 96.25 141 LYS B O 1
ATOM 2484 N N . LEU B 1 142 ? -10.727 -31.109 -6.492 1 96.19 142 LEU B N 1
ATOM 2485 C CA . LEU B 1 142 ? -9.805 -31.438 -5.406 1 96.19 142 LEU B CA 1
ATOM 2486 C C . LEU B 1 142 ? -8.359 -31.297 -5.855 1 96.19 142 LEU B C 1
ATOM 2488 O O . LEU B 1 142 ? -7.93 -31.953 -6.809 1 96.19 142 LEU B O 1
ATOM 2492 N N . PHE B 1 143 ? -7.586 -30.422 -5.254 1 97.75 143 PHE B N 1
ATOM 2493 C CA . PHE B 1 143 ? -6.172 -30.219 -5.547 1 97.75 143 PHE B CA 1
ATOM 2494 C C . PHE B 1 143 ? -5.297 -30.891 -4.5 1 97.75 143 PHE B C 1
ATOM 2496 O O . PHE B 1 143 ? -5.625 -30.891 -3.312 1 97.75 143 PHE B O 1
ATOM 2503 N N . GLN B 1 144 ? -4.25 -31.453 -4.973 1 96.62 144 GLN B N 1
ATOM 2504 C CA . GLN B 1 144 ? -3.246 -31.969 -4.043 1 96.62 144 GLN B CA 1
ATOM 2505 C C . GLN B 1 144 ? -2.465 -30.812 -3.4 1 96.62 144 GLN B C 1
ATOM 2507 O O . GLN B 1 144 ? -2.268 -29.766 -4.02 1 96.62 144 GLN B O 1
ATOM 2512 N N . SER B 1 145 ? -1.979 -31.156 -2.209 1 96.44 145 SER B N 1
ATOM 2513 C CA . SER B 1 145 ? -1.152 -30.156 -1.535 1 96.44 145 SER B CA 1
ATOM 2514 C C . SER B 1 145 ? 0.151 -29.922 -2.291 1 96.44 145 SER B C 1
ATOM 2516 O O . SER B 1 145 ? 0.694 -30.844 -2.908 1 96.44 145 SER B O 1
ATOM 2518 N N . LEU B 1 146 ? 0.601 -28.656 -2.135 1 97.31 146 LEU B N 1
ATOM 2519 C CA . LEU B 1 146 ? 1.875 -28.297 -2.754 1 97.31 146 LEU B CA 1
ATOM 2520 C C . LEU B 1 146 ? 3.02 -28.438 -1.754 1 97.31 146 LEU B C 1
ATOM 2522 O O . LEU B 1 146 ? 2.809 -28.328 -0.544 1 97.31 146 LEU B O 1
ATOM 2526 N N . PRO B 1 147 ? 4.23 -28.703 -2.365 1 96.25 147 PRO B N 1
ATOM 2527 C CA . PRO B 1 147 ? 5.387 -28.766 -1.469 1 96.25 147 PRO B CA 1
ATOM 2528 C C . PRO B 1 147 ? 5.586 -27.484 -0.672 1 96.25 147 PRO B C 1
ATOM 2530 O O . PRO B 1 147 ? 5.297 -26.391 -1.17 1 96.25 147 PRO B O 1
ATOM 2533 N N . THR B 1 148 ? 6.176 -27.688 0.602 1 96.75 148 THR B N 1
ATOM 2534 C CA . THR B 1 148 ? 6.465 -26.516 1.439 1 96.75 148 THR B CA 1
ATOM 2535 C C . THR B 1 148 ? 7.52 -25.641 0.788 1 96.75 148 THR B C 1
ATOM 2537 O O . THR B 1 148 ? 7.465 -24.406 0.904 1 96.75 148 THR B O 1
ATOM 2540 N N . ASN B 1 149 ? 8.438 -26.344 0.105 1 97.81 149 ASN B N 1
ATOM 2541 C CA . ASN B 1 149 ? 9.43 -25.594 -0.658 1 97.81 149 ASN B CA 1
ATOM 2542 C C . ASN B 1 149 ? 8.797 -24.875 -1.843 1 97.81 149 ASN B C 1
ATOM 2544 O O . ASN B 1 149 ? 8.109 -25.484 -2.656 1 97.81 149 ASN B O 1
ATOM 2548 N N . ARG B 1 150 ? 9.062 -23.625 -1.998 1 98.25 150 ARG B N 1
ATOM 2549 C CA . ARG B 1 150 ? 8.367 -22.797 -2.984 1 98.25 150 ARG B CA 1
ATOM 2550 C C . ARG B 1 150 ? 9.273 -22.484 -4.168 1 98.25 150 ARG B C 1
ATOM 2552 O O . ARG B 1 150 ? 8.836 -21.875 -5.148 1 98.25 150 ARG B O 1
ATOM 2559 N N . THR B 1 151 ? 10.578 -22.906 -4.039 1 98.19 151 THR B N 1
ATOM 2560 C CA . THR B 1 151 ? 11.508 -22.672 -5.137 1 98.19 151 THR B CA 1
ATOM 2561 C C . THR B 1 151 ? 11.328 -23.719 -6.23 1 98.19 151 THR B C 1
ATOM 2563 O O . THR B 1 151 ? 10.711 -24.75 -6.004 1 98.19 151 THR B O 1
ATOM 2566 N N . PHE B 1 152 ? 11.703 -23.406 -7.438 1 97.75 152 PHE B N 1
ATOM 2567 C CA . PHE B 1 152 ? 11.656 -24.297 -8.594 1 97.75 152 PHE B CA 1
ATOM 2568 C C . PHE B 1 152 ? 10.234 -24.797 -8.836 1 97.75 152 PHE B C 1
ATOM 2570 O O . PHE B 1 152 ? 10.023 -25.969 -9.133 1 97.75 152 PHE B O 1
ATOM 2577 N N . PHE B 1 153 ? 9.289 -23.922 -8.625 1 98.38 153 PHE B N 1
ATOM 2578 C CA . PHE B 1 153 ? 7.895 -24.312 -8.82 1 98.38 153 PHE B CA 1
ATOM 2579 C C . PHE B 1 153 ? 7.609 -24.578 -10.297 1 98.38 153 PHE B C 1
ATOM 2581 O O . PHE B 1 153 ? 7.715 -23.672 -11.133 1 98.38 153 PHE B O 1
ATOM 2588 N N . ASP B 1 154 ? 7.219 -25.781 -10.602 1 97.62 154 ASP B N 1
ATOM 2589 C CA . ASP B 1 154 ? 6.875 -26.141 -11.977 1 97.62 154 ASP B CA 1
ATOM 2590 C C . ASP B 1 154 ? 5.398 -25.875 -12.258 1 97.62 154 ASP B C 1
ATOM 2592 O O . ASP B 1 154 ? 4.598 -26.812 -12.336 1 97.62 154 ASP B O 1
ATOM 2596 N N . TYR B 1 155 ? 5.121 -24.625 -12.57 1 98.19 155 TYR B N 1
ATOM 2597 C CA . TYR B 1 155 ? 3.734 -24.203 -12.734 1 98.19 155 TYR B CA 1
ATOM 2598 C C . TYR B 1 155 ? 3.131 -24.812 -14 1 98.19 155 TYR B C 1
ATOM 2600 O O . TYR B 1 155 ? 1.916 -25 -14.086 1 98.19 155 TYR B O 1
ATOM 2608 N N . ASN B 1 156 ? 3.922 -25.141 -15.008 1 97.31 156 ASN B N 1
ATOM 2609 C CA . ASN B 1 156 ? 3.414 -25.781 -16.219 1 97.31 156 ASN B CA 1
ATOM 2610 C C . ASN B 1 156 ? 2.887 -27.188 -15.93 1 97.31 156 ASN B C 1
ATOM 2612 O O . ASN B 1 156 ? 1.787 -27.531 -16.359 1 97.31 156 ASN B O 1
ATOM 2616 N N . THR B 1 157 ? 3.701 -27.953 -15.281 1 97.62 157 THR B N 1
ATOM 2617 C CA . THR B 1 157 ? 3.277 -29.297 -14.914 1 97.62 157 THR B CA 1
ATOM 2618 C C . THR B 1 157 ? 2.049 -29.25 -14.016 1 97.62 157 THR B C 1
ATOM 2620 O O . THR B 1 157 ? 1.132 -30.062 -14.164 1 97.62 157 THR B O 1
ATOM 2623 N N . PHE B 1 158 ? 2.039 -28.359 -13.008 1 98.5 158 PHE B N 1
ATOM 2624 C CA . PHE B 1 158 ? 0.885 -28.172 -12.133 1 98.5 158 PHE B CA 1
ATOM 2625 C C . PHE B 1 158 ? -0.38 -27.938 -12.953 1 98.5 158 PHE B C 1
ATOM 2627 O O . PHE B 1 158 ? -1.412 -28.562 -12.703 1 98.5 158 PHE B O 1
ATOM 2634 N N . ALA B 1 159 ? -0.358 -27.016 -13.961 1 98.44 159 ALA B N 1
ATOM 2635 C CA . ALA B 1 159 ? -1.515 -26.688 -14.781 1 98.44 159 ALA B CA 1
ATOM 2636 C C . ALA B 1 159 ? -1.98 -27.891 -15.594 1 98.44 159 ALA B C 1
ATOM 2638 O O . ALA B 1 159 ? -3.182 -28.156 -15.688 1 98.44 159 ALA B O 1
ATOM 2639 N N . GLN B 1 160 ? -0.979 -28.594 -16.141 1 97.44 160 GLN B N 1
ATOM 2640 C CA . GLN B 1 160 ? -1.304 -29.75 -16.969 1 97.44 160 GLN B CA 1
ATOM 2641 C C . GLN B 1 160 ? -1.949 -30.859 -16.141 1 97.44 160 GLN B C 1
ATOM 2643 O O . GLN B 1 160 ? -2.986 -31.406 -16.531 1 97.44 160 GLN B O 1
ATOM 2648 N N . GLN B 1 161 ? -1.399 -31.109 -15.023 1 97.44 161 GLN B N 1
ATOM 2649 C CA . GLN B 1 161 ? -1.87 -32.188 -14.172 1 97.44 161 GLN B CA 1
ATOM 2650 C C . GLN B 1 161 ? -3.264 -31.906 -13.625 1 97.44 161 GLN B C 1
ATOM 2652 O O . GLN B 1 161 ? -4.012 -32.812 -13.289 1 97.44 161 GLN B O 1
ATOM 2657 N N . ASN B 1 162 ? -3.596 -30.688 -13.562 1 98.19 162 ASN B N 1
ATOM 2658 C CA . ASN B 1 162 ? -4.883 -30.328 -12.977 1 98.19 162 ASN B CA 1
ATOM 2659 C C . ASN B 1 162 ? -5.863 -29.859 -14.047 1 98.19 162 ASN B C 1
ATOM 2661 O O . ASN B 1 162 ? -6.918 -29.297 -13.734 1 98.19 162 ASN B O 1
ATOM 2665 N N . ASP B 1 163 ? -5.547 -30.031 -15.336 1 97.5 163 ASP B N 1
ATOM 2666 C CA . ASP B 1 163 ? -6.406 -29.719 -16.469 1 97.5 163 ASP B CA 1
ATOM 2667 C C . ASP B 1 163 ? -6.816 -28.25 -16.453 1 97.5 163 ASP B C 1
ATOM 2669 O O . ASP B 1 163 ? -8.008 -27.922 -16.516 1 97.5 163 ASP B O 1
ATOM 2673 N N . LEU B 1 164 ? -5.852 -27.406 -16.297 1 98.56 164 LEU B N 1
ATOM 2674 C CA . LEU B 1 164 ? -6.059 -25.969 -16.25 1 98.56 164 LEU B CA 1
ATOM 2675 C C . LEU B 1 164 ? -5.715 -25.328 -17.594 1 98.56 164 LEU B C 1
ATOM 2677 O O . LEU B 1 164 ? -4.727 -25.688 -18.219 1 98.56 164 LEU B O 1
ATOM 2681 N N . LYS B 1 165 ? -6.59 -24.359 -18 1 98.06 165 LYS B N 1
ATOM 2682 C CA . LYS B 1 165 ? -6.344 -23.609 -19.234 1 98.06 165 LYS B CA 1
ATOM 2683 C C . LYS B 1 165 ? -6.043 -22.156 -18.938 1 98.06 165 LYS B C 1
ATOM 2685 O O . LYS B 1 165 ? -6.852 -21.453 -18.312 1 98.06 165 LYS B O 1
ATOM 2690 N N . LEU B 1 166 ? -4.82 -21.656 -19.406 1 98.5 166 LEU B N 1
ATOM 2691 C CA . LEU B 1 166 ? -4.457 -20.25 -19.219 1 98.5 166 LEU B CA 1
ATOM 2692 C C . LEU B 1 166 ? -5.453 -19.328 -19.906 1 98.5 166 LEU B C 1
ATOM 2694 O O . LEU B 1 166 ? -5.746 -19.516 -21.094 1 98.5 166 LEU B O 1
ATOM 2698 N N . VAL B 1 167 ? -6.07 -18.297 -19.078 1 98.12 167 VAL B N 1
ATOM 2699 C CA . VAL B 1 167 ? -7.102 -17.469 -19.703 1 98.12 167 VAL B CA 1
ATOM 2700 C C . VAL B 1 167 ? -6.762 -16 -19.516 1 98.12 167 VAL B C 1
ATOM 2702 O O . VAL B 1 167 ? -7.352 -15.133 -20.172 1 98.12 167 VAL B O 1
ATOM 2705 N N . SER B 1 168 ? -5.777 -15.695 -18.719 1 98 168 SER B N 1
ATOM 2706 C CA . SER B 1 168 ? -5.312 -14.32 -18.562 1 98 168 SER B CA 1
ATOM 2707 C C . SER B 1 168 ? -3.969 -14.273 -17.844 1 98 168 SER B C 1
ATOM 2709 O O . SER B 1 168 ? -3.52 -15.273 -17.281 1 98 168 SER B O 1
ATOM 2711 N N . THR B 1 169 ? -3.332 -13.141 -17.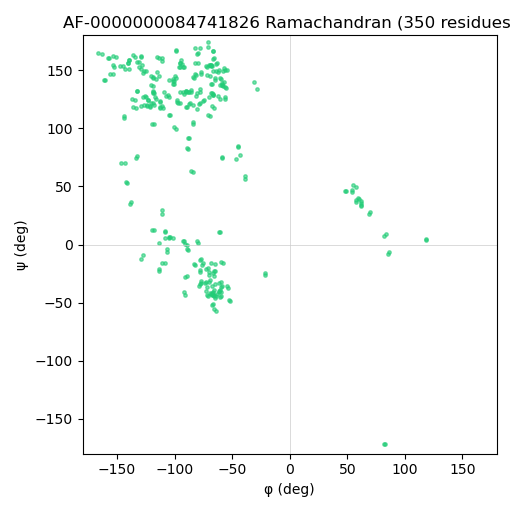922 1 98.38 169 THR B N 1
ATOM 2712 C CA . THR B 1 169 ? -2.105 -12.859 -17.188 1 98.38 169 THR B CA 1
ATOM 2713 C C . THR B 1 169 ? -1.945 -11.359 -16.953 1 98.38 169 THR B C 1
ATOM 2715 O O . THR B 1 169 ? -2.6 -10.555 -17.625 1 98.38 169 THR B O 1
ATOM 2718 N N . ASN B 1 170 ? -1.276 -11.039 -15.984 1 98.62 170 ASN B N 1
ATOM 2719 C CA . ASN B 1 170 ? -0.796 -9.703 -15.656 1 98.62 170 ASN B CA 1
ATOM 2720 C C . ASN B 1 170 ? 0.481 -9.758 -14.82 1 98.62 170 ASN B C 1
ATOM 2722 O O . ASN B 1 170 ? 0.9 -10.836 -14.391 1 98.62 170 ASN B O 1
ATOM 2726 N N . PHE B 1 171 ? 1.151 -8.656 -14.797 1 98.81 171 PHE B N 1
ATOM 2727 C CA . PHE B 1 171 ? 2.396 -8.68 -14.039 1 98.81 171 PHE B CA 1
ATOM 2728 C C . PHE B 1 171 ? 2.803 -7.273 -13.625 1 98.81 171 PHE B C 1
ATOM 2730 O O . PHE B 1 171 ? 2.25 -6.289 -14.117 1 98.81 171 PHE B O 1
ATOM 2737 N N . PHE B 1 172 ? 3.67 -7.234 -12.609 1 98.81 172 PHE B N 1
ATOM 2738 C CA . PHE B 1 172 ? 4.297 -5.992 -12.18 1 98.81 172 PHE B CA 1
ATOM 2739 C C . PHE B 1 172 ? 5.766 -6.215 -11.836 1 98.81 172 PHE B C 1
ATOM 2741 O O . PHE B 1 172 ? 6.211 -7.359 -11.711 1 98.81 172 PHE B O 1
ATOM 2748 N N . MET B 1 173 ? 6.488 -5.109 -11.875 1 98.56 173 MET B N 1
ATOM 2749 C CA . MET B 1 173 ? 7.898 -5.129 -11.5 1 98.56 173 MET B CA 1
ATOM 2750 C C . MET B 1 173 ? 8.086 -4.641 -10.062 1 98.56 173 MET B C 1
ATOM 2752 O O . MET B 1 173 ? 7.355 -3.766 -9.602 1 98.56 173 MET B O 1
ATOM 2756 N N . SER B 1 174 ? 9.039 -5.258 -9.336 1 98.12 174 SER B N 1
ATOM 2757 C CA . SER B 1 174 ? 9.383 -4.816 -7.988 1 98.12 174 SER B CA 1
ATOM 2758 C C . SER B 1 174 ? 10.875 -4.949 -7.723 1 98.12 174 SER B C 1
ATOM 2760 O O . SER B 1 174 ? 11.562 -5.715 -8.398 1 98.12 174 SER B O 1
ATOM 2762 N N . ALA B 1 175 ? 11.375 -4.098 -6.875 1 96.5 175 ALA B N 1
ATOM 2763 C CA . ALA B 1 175 ? 12.789 -4.102 -6.539 1 96.5 175 ALA B CA 1
ATOM 2764 C C . ALA B 1 175 ? 13.023 -3.531 -5.145 1 96.5 175 ALA B C 1
ATOM 2766 O O . ALA B 1 175 ? 12.227 -2.732 -4.648 1 96.5 175 ALA B O 1
ATOM 2767 N N . ASP B 1 176 ? 14.039 -4.086 -4.477 1 87.38 176 ASP B N 1
ATOM 2768 C CA . ASP B 1 176 ? 14.547 -3.465 -3.254 1 87.38 176 ASP B CA 1
ATOM 2769 C C . ASP B 1 176 ? 15.797 -2.645 -3.531 1 87.38 176 ASP B C 1
ATOM 2771 O O . ASP B 1 176 ? 16.859 -3.201 -3.801 1 87.38 176 ASP B O 1
ATOM 2775 N N . ILE B 1 177 ? 15.547 -1.333 -3.641 1 71.88 177 ILE B N 1
ATOM 2776 C CA . ILE B 1 177 ? 16.656 -0.465 -4.008 1 71.88 177 ILE B CA 1
ATOM 2777 C C . ILE B 1 177 ? 17.266 0.168 -2.754 1 71.88 177 ILE B C 1
ATOM 2779 O O . ILE B 1 177 ? 16.547 0.389 -1.767 1 71.88 177 ILE B O 1
#

Solvent-accessible surface area (backbone atoms only — not comparable to full-atom values): 18994 Å² total; per-residue (Å²): 130,84,65,72,62,61,62,56,61,59,55,48,48,42,33,41,75,66,61,34,38,52,80,80,39,60,75,87,65,71,55,64,31,48,77,44,42,34,21,68,53,48,68,60,57,63,52,43,80,49,46,34,85,52,35,58,59,77,57,51,50,38,54,40,74,54,55,81,86,36,19,27,33,43,36,30,34,28,55,20,28,66,19,63,90,55,34,83,46,27,26,28,56,26,27,30,37,31,53,24,44,40,74,34,48,65,88,77,29,43,73,68,37,70,74,50,44,66,73,54,45,76,72,38,50,66,32,54,42,39,37,41,30,24,40,37,79,55,66,84,66,88,77,78,85,64,70,88,68,37,53,57,48,58,60,64,59,56,31,60,77,62,50,41,41,81,28,27,70,44,27,29,26,30,44,33,124,128,85,67,74,64,60,65,58,60,56,55,49,48,41,36,41,74,67,60,36,37,51,78,80,38,60,74,88,67,71,61,67,31,48,74,46,43,34,20,68,54,48,69,61,57,65,52,42,78,49,45,36,86,52,33,59,61,77,55,51,50,40,54,41,76,57,54,81,84,36,19,27,32,42,36,30,34,28,55,23,28,67,20,63,90,55,36,84,44,27,28,28,55,29,29,29,36,32,52,23,42,42,73,34,48,63,87,75,30,42,73,69,38,70,73,52,43,65,74,55,46,77,75,37,52,67,32,54,40,39,37,42,31,23,40,37,80,56,65,85,68,88,75,81,86,64,71,89,68,37,53,57,47,58,64,66,58,54,31,59,76,61,51,42,41,83,29,27,69,46,26,28,26,31,44,33,128

Organism: Rhizopus delemar (strain RA 99-880 / ATCC MYA-4621 / FGSC 9543 / NRRL 43880) (NCBI:txid246409)

InterPro domains:
  IPR008914 Phosphatidylethanolamine-binding protein [PF01161] (54-162)
  IPR035810 Phosphatidylethanolamine-binding protein, eukaryotic [PTHR11362] (14-175)
  IPR035810 Phosphatidylethanolamine-binding protein, eukaryotic [cd00866] (33-174)
  IPR036610 PEBP-like superfamily [G3DSA:3.90.280.10] (3-175)
  IPR036610 PEBP-like superfamily [SSF49777] (9-174)

Foldseek 3Di:
DPQCPPVQPVVLVVCVVVVNPPPVPNPPDDDRDDDDDDDDADDFDAAAEDELVNWAADDQDADDPDDQQWWKKKWKWWQAVQAVVCSPFDGFTQFIWTQQGNGSDRVPIHTLDHGGTDDHPAPRDKIKIKMWMWIAPHHPDDDDHDDPGRTPDPVVVSCVVRVTHTDDMTIYIYHHD/DPQCVPVQVVVLVVCVVVVNPPPVPNPPDDDRDDDDDDDDADDFDFAAEDELVNWAADDQDADDPDDQQWWKKKWKWWQAVLAVVCSPFDGFTQFIWTQQGNGSDRVPIHTLDHHGTDDHPAPRDKIKIKMWMWIAPDHPDDDDHDDPGRTPDPVVVSCVVRVIHTDDMTIYIYHRD

Nearest PDB structures (foldseek):
  1qou-assembly1_A  TM=9.238E-01  e=2.088E-11  Antirrhinum majus
  1wko-assembly2_B  TM=7.712E-01  e=1.654E-12  Arabidopsis thaliana
  1wkp-assembly1_A  TM=7.903E-01  e=3.303E-12  Arabidopsis thaliana
  3axy-assembly2_G  TM=8.493E-01  e=1.477E-11  Oryza sativa Japonica Group
  6igj-assembly1_A  TM=7.554E-01  e=4.406E-12  Arabidopsis thaliana